Protein AF-A0A2D6M1U6-F1 (afdb_monomer_lite)

pLDDT: mean 89.24, std 10.67, range [38.03, 98.69]

Radius of gyration: 19.78 Å; chains: 1; bounding box: 52×29×57 Å

Secondary structure (DSSP, 8-state):
-EEEEE--HHHHHHHHHHHTTSEE---SSTTEEEEEEETTEEEEEETTSEEEEEESSHHHHHHHHHHHTT----EEEEEEEESSS-SSS-EEEEEEEEETTTTGGGHHHHHTT-HHHHHHHHHHH-SEEEEEEE-HHHHHHHHTTT--HHHHHHHHHHHHHHHHHHTT--S-EEEESSPPTT--TT-EEETTHHHH-HHHHHHHHHHHHHHHT-TTTT---------

Structure (mmCIF, N/CA/C/O backbone):
data_AF-A0A2D6M1U6-F1
#
_entry.id   AF-A0A2D6M1U6-F1
#
loop_
_atom_site.group_PDB
_atom_site.id
_atom_site.type_symbol
_atom_site.label_atom_id
_atom_site.label_alt_id
_atom_site.label_comp_id
_atom_site.label_asym_id
_atom_site.label_entity_id
_atom_site.label_seq_id
_atom_site.pdbx_PDB_ins_code
_atom_site.Cartn_x
_atom_site.Cartn_y
_atom_site.Cartn_z
_atom_site.occupancy
_atom_site.B_iso_or_equiv
_atom_site.auth_seq_id
_atom_site.auth_comp_id
_atom_site.auth_asym_id
_atom_site.auth_atom_id
_atom_site.pdbx_PDB_model_num
ATOM 1 N N . MET A 1 1 ? -13.754 -10.702 19.128 1.00 84.25 1 MET A N 1
ATOM 2 C CA . MET A 1 1 ? -13.059 -10.443 17.844 1.00 84.25 1 MET A CA 1
ATOM 3 C C . MET A 1 1 ? -12.134 -9.242 18.014 1.00 84.25 1 MET A C 1
ATOM 5 O O . MET A 1 1 ? -12.463 -8.378 18.814 1.00 84.25 1 MET A O 1
ATOM 9 N N . ASN A 1 2 ? -10.991 -9.195 17.316 1.00 87.50 2 ASN A N 1
ATOM 10 C CA . ASN A 1 2 ? -10.063 -8.056 17.366 1.00 87.50 2 ASN A CA 1
ATOM 11 C C . ASN A 1 2 ? -9.873 -7.481 15.958 1.00 87.50 2 ASN A C 1
ATOM 13 O O . ASN A 1 2 ? -9.444 -8.214 15.067 1.00 87.50 2 ASN A O 1
ATOM 17 N N . ILE A 1 3 ? -10.125 -6.185 15.791 1.00 87.75 3 ILE A N 1
ATOM 18 C CA . ILE A 1 3 ? -9.903 -5.435 14.547 1.00 87.75 3 ILE A CA 1
ATOM 19 C C . ILE A 1 3 ? -8.925 -4.309 14.837 1.00 87.75 3 ILE A C 1
ATOM 21 O O . ILE A 1 3 ? -9.019 -3.643 15.866 1.00 87.75 3 ILE A O 1
ATOM 25 N N . SER A 1 4 ? -7.978 -4.092 13.930 1.00 88.12 4 SER A N 1
ATOM 26 C CA . SER A 1 4 ? -7.041 -2.980 14.029 1.00 88.12 4 SER A CA 1
ATOM 27 C C . SER A 1 4 ? -7.189 -2.101 12.806 1.00 88.12 4 SER A C 1
ATOM 29 O O . SER A 1 4 ? -6.978 -2.569 11.699 1.00 88.12 4 SER A O 1
ATOM 31 N N . LEU A 1 5 ? -7.458 -0.821 13.008 1.00 89.00 5 LEU A N 1
ATOM 32 C CA . LEU A 1 5 ? -7.442 0.197 11.965 1.00 89.00 5 LEU A CA 1
ATOM 33 C C . LEU A 1 5 ? -6.248 1.117 12.178 1.00 89.00 5 LEU A C 1
ATOM 35 O O . LEU A 1 5 ? -5.672 1.175 13.266 1.00 89.00 5 LEU A O 1
ATOM 39 N N . ASN A 1 6 ? -5.883 1.848 11.135 1.00 85.44 6 ASN A N 1
ATOM 40 C CA . ASN A 1 6 ? -4.872 2.880 11.224 1.00 85.44 6 ASN A CA 1
ATOM 41 C C . ASN A 1 6 ? -5.373 4.155 10.563 1.00 85.44 6 ASN A C 1
ATOM 43 O O . ASN A 1 6 ? -5.963 4.125 9.480 1.00 85.44 6 ASN A O 1
ATOM 47 N N . PHE A 1 7 ? -5.093 5.257 11.243 1.00 84.62 7 PHE A N 1
ATOM 48 C CA . PHE A 1 7 ? -5.494 6.599 10.864 1.00 84.62 7 PHE A CA 1
ATOM 49 C C . PHE A 1 7 ? -4.251 7.478 10.746 1.00 84.62 7 PHE A C 1
ATOM 51 O O . PHE A 1 7 ? -3.306 7.344 11.531 1.00 84.62 7 PHE A O 1
ATOM 58 N N . SER A 1 8 ? -4.233 8.343 9.737 1.00 77.44 8 SER A N 1
ATOM 59 C CA . SER A 1 8 ? -3.251 9.422 9.607 1.00 77.44 8 SER A CA 1
ATOM 60 C C . SER A 1 8 ? -3.348 10.396 10.790 1.00 77.44 8 SER A C 1
ATOM 62 O O . SER A 1 8 ? -4.347 10.408 11.509 1.00 77.44 8 SER A O 1
ATOM 64 N N . GLU A 1 9 ? -2.337 11.247 10.999 1.00 78.62 9 GLU A N 1
ATOM 65 C CA . GLU A 1 9 ? -2.398 12.259 12.071 1.00 78.62 9 GLU A CA 1
ATOM 66 C C . GLU A 1 9 ? -3.600 13.199 11.922 1.00 78.62 9 GLU A C 1
ATOM 68 O O . GLU A 1 9 ? -4.209 13.585 12.918 1.00 78.62 9 GLU A O 1
ATOM 73 N N . GLN A 1 10 ? -3.998 13.492 10.682 1.00 77.19 10 GLN A N 1
ATOM 74 C CA . GLN A 1 10 ? -5.182 14.295 10.401 1.00 77.19 10 GLN A CA 1
ATOM 75 C C . GLN A 1 10 ? -6.472 13.578 10.831 1.00 77.19 10 GLN A C 1
ATOM 77 O O . GLN A 1 10 ? -7.306 14.163 11.519 1.00 77.19 10 GLN A O 1
ATOM 82 N N . GLU A 1 11 ? -6.625 12.301 10.475 1.00 84.50 11 GLU A N 1
ATOM 83 C CA . GLU A 1 11 ? -7.810 11.506 10.823 1.00 84.50 11 GLU A CA 1
ATOM 84 C C . GLU A 1 11 ? -7.888 11.195 12.323 1.00 84.50 11 GLU A C 1
ATOM 86 O O . GLU A 1 11 ? -8.983 11.130 12.879 1.00 84.50 11 GLU A O 1
ATOM 91 N N . LYS A 1 12 ? -6.745 11.038 13.007 1.00 88.88 12 LYS A N 1
ATOM 92 C CA . LYS A 1 12 ? -6.700 10.789 14.458 1.00 88.88 12 LYS A CA 1
ATOM 93 C C . LYS A 1 12 ? -7.462 11.842 15.249 1.00 88.88 12 LYS A C 1
ATOM 95 O O . LYS A 1 12 ? -8.110 11.486 16.229 1.00 88.88 12 LYS A O 1
ATOM 100 N N . LYS A 1 13 ? -7.384 13.114 14.846 1.00 88.44 13 LYS A N 1
ATOM 101 C CA . LYS A 1 13 ? -8.108 14.200 15.516 1.00 88.44 13 LYS A CA 1
ATOM 102 C C . LYS A 1 13 ? -9.618 13.964 15.448 1.00 88.44 13 LYS A C 1
ATOM 104 O O . LYS A 1 13 ? -10.268 13.937 16.487 1.00 88.44 13 LYS A O 1
ATOM 109 N N . THR A 1 14 ? -10.141 13.693 14.255 1.00 90.75 14 THR A N 1
ATOM 110 C CA . THR A 1 14 ? -11.563 13.396 14.030 1.00 90.75 14 THR A CA 1
ATOM 111 C C . THR A 1 14 ? -12.006 12.135 14.770 1.00 90.75 14 THR A C 1
ATOM 113 O O . THR A 1 14 ? -13.064 12.115 15.393 1.00 90.75 14 THR A O 1
ATOM 116 N N . VAL A 1 15 ? -11.176 11.086 14.768 1.00 93.31 15 VAL A N 1
ATOM 117 C CA . VAL A 1 15 ? -11.442 9.863 15.539 1.00 93.31 15 VAL A CA 1
ATOM 118 C C . VAL A 1 15 ? -11.506 10.178 17.034 1.00 93.31 15 VAL A C 1
ATOM 120 O O . VAL A 1 15 ? -12.431 9.737 17.705 1.00 93.31 15 VAL A O 1
ATOM 123 N N . LYS A 1 16 ? -10.561 10.958 17.567 1.00 92.94 16 LYS A N 1
ATOM 124 C CA . LYS A 1 16 ? -10.521 11.332 18.987 1.00 92.94 16 LYS A CA 1
ATOM 125 C C . LYS A 1 16 ? -11.753 12.140 19.401 1.00 92.94 16 LYS A C 1
ATOM 127 O O . LYS A 1 16 ? -12.326 11.857 20.448 1.00 92.94 16 LYS A O 1
ATOM 132 N N . GLU A 1 17 ? -12.172 13.095 18.572 1.00 92.44 17 GLU A N 1
ATOM 133 C CA . GLU A 1 17 ? -13.396 13.883 18.772 1.00 92.44 17 GLU A CA 1
ATOM 134 C C . GLU A 1 17 ? -14.645 12.994 18.786 1.00 92.44 17 GLU A C 1
ATOM 136 O O . GLU A 1 17 ? -15.465 13.109 19.693 1.00 92.44 17 GLU A O 1
ATOM 141 N N . TYR A 1 18 ? -14.755 12.053 17.844 1.00 93.44 18 TYR A N 1
ATOM 142 C CA . TYR A 1 18 ? -15.851 11.085 17.821 1.00 93.44 18 TYR A CA 1
ATOM 143 C C . TYR A 1 18 ? -15.868 10.193 19.074 1.00 93.44 18 TYR A C 1
ATOM 145 O O . TYR A 1 18 ? -16.918 9.994 19.683 1.00 93.44 18 TYR A O 1
ATOM 153 N N . LEU A 1 19 ? -14.705 9.681 19.497 1.00 95.25 19 LEU A N 1
ATOM 154 C CA . LEU A 1 19 ? -14.604 8.803 20.666 1.00 95.25 19 LEU A CA 1
ATOM 155 C C . LEU A 1 19 ? -14.917 9.523 21.989 1.00 95.25 19 LEU A C 1
ATOM 157 O O . LEU A 1 19 ? -15.341 8.867 22.935 1.00 95.25 19 LEU A O 1
ATOM 161 N N . ALA A 1 20 ? -14.763 10.848 22.067 1.00 93.12 20 ALA A N 1
ATOM 162 C CA . ALA A 1 20 ? -15.037 11.619 23.282 1.00 93.12 20 ALA A CA 1
ATOM 163 C C . ALA A 1 20 ? -16.511 11.566 23.740 1.00 93.12 20 ALA A C 1
ATOM 165 O O . ALA A 1 20 ? -16.797 11.877 24.893 1.00 93.12 20 ALA A O 1
ATOM 166 N N . GLY A 1 21 ? -17.437 11.165 22.862 1.00 92.06 21 GLY A N 1
ATOM 167 C CA . GLY A 1 21 ? -18.858 11.002 23.187 1.00 92.06 21 GLY A CA 1
ATOM 168 C C . GLY A 1 21 ? -19.228 9.683 23.879 1.00 92.06 21 GLY A C 1
ATOM 169 O O . GLY A 1 21 ? -20.403 9.470 24.166 1.00 92.06 21 GLY A O 1
ATOM 170 N N . PHE A 1 22 ? -18.266 8.788 24.120 1.00 94.88 22 PHE A N 1
ATOM 171 C CA . PHE A 1 22 ? -18.507 7.451 24.670 1.00 94.88 22 PHE A CA 1
ATOM 172 C C . PHE A 1 22 ? -17.971 7.298 26.098 1.00 94.88 22 PHE A C 1
ATOM 174 O O . PHE A 1 22 ? -17.188 8.115 26.581 1.00 94.88 22 PHE A O 1
ATOM 181 N N . GLU A 1 23 ? -18.387 6.227 26.780 1.00 95.19 23 GLU A N 1
ATOM 182 C CA . GLU A 1 23 ? -17.938 5.908 28.138 1.00 95.19 23 GLU A CA 1
ATOM 183 C C . GLU A 1 23 ? -16.415 5.715 28.165 1.00 95.19 23 GLU A C 1
ATOM 185 O O . GLU A 1 23 ? -15.885 4.766 27.579 1.00 95.19 23 GLU A O 1
ATOM 190 N N . ALA A 1 24 ? -15.710 6.620 28.842 1.00 94.88 24 ALA A N 1
ATOM 191 C CA . ALA A 1 24 ? -14.264 6.564 28.983 1.00 94.88 24 ALA A CA 1
ATOM 192 C C . ALA A 1 24 ? -13.837 5.448 29.943 1.00 94.88 24 ALA A C 1
ATOM 194 O O . ALA A 1 24 ? -14.393 5.276 31.025 1.00 94.88 24 ALA A O 1
ATOM 195 N N . LEU A 1 25 ? -12.796 4.721 29.551 1.00 95.25 25 LEU A N 1
ATOM 196 C CA . LEU A 1 25 ? -12.126 3.712 30.360 1.00 95.25 25 LEU A CA 1
ATOM 197 C C . LEU A 1 25 ? -10.713 4.191 30.700 1.00 95.25 25 LEU A C 1
ATOM 199 O O . LEU A 1 25 ? -10.105 4.956 29.951 1.00 95.25 25 LEU A O 1
ATOM 203 N N . GLU A 1 26 ? -10.153 3.687 31.797 1.00 93.12 26 GLU A N 1
ATOM 204 C CA . GLU A 1 26 ? -8.776 4.001 32.172 1.00 93.12 26 GLU A CA 1
ATOM 205 C C . GLU A 1 26 ? -7.784 3.472 31.121 1.00 93.12 26 GLU A C 1
ATOM 207 O O . GLU A 1 26 ? -7.804 2.295 30.731 1.00 93.12 26 GLU A O 1
ATOM 212 N N . THR A 1 27 ? -6.902 4.353 30.650 1.00 92.25 27 THR A N 1
ATOM 213 C CA . THR A 1 27 ? -5.796 3.984 29.766 1.00 92.25 27 THR A CA 1
ATOM 214 C C . THR A 1 27 ? -4.808 3.099 30.513 1.00 92.25 27 THR A C 1
ATOM 216 O O . THR A 1 27 ? -4.397 3.420 31.624 1.00 92.25 27 THR A O 1
ATOM 219 N N . LYS A 1 28 ? -4.370 2.004 29.891 1.00 89.88 28 LYS A N 1
ATOM 220 C CA . LYS A 1 28 ? -3.461 1.036 30.532 1.00 89.88 28 LYS A CA 1
ATOM 221 C C . LYS A 1 28 ? -1.987 1.304 30.265 1.00 89.88 28 LYS A C 1
ATOM 223 O O . LYS A 1 28 ? -1.133 0.711 30.918 1.00 89.88 28 LYS A O 1
ATOM 228 N N . THR A 1 29 ? -1.669 2.137 29.277 1.00 90.88 29 THR A N 1
ATOM 229 C CA . THR A 1 29 ? -0.284 2.444 28.900 1.00 90.88 29 THR A CA 1
ATOM 230 C C . THR A 1 29 ? -0.152 3.903 28.484 1.00 90.88 29 THR A C 1
ATOM 232 O O . THR A 1 29 ? -1.109 4.487 27.986 1.00 90.88 29 THR A O 1
ATOM 235 N N . GLN A 1 30 ? 1.059 4.456 28.585 1.00 88.75 30 GLN A N 1
ATOM 236 C CA . GLN A 1 30 ? 1.384 5.817 28.126 1.00 88.75 30 GLN A CA 1
ATOM 237 C C . GLN A 1 30 ? 1.213 6.040 26.612 1.00 88.75 30 GLN A C 1
ATOM 239 O O . GLN A 1 30 ? 1.301 7.166 26.135 1.00 88.75 30 GLN A O 1
ATOM 244 N N . TYR A 1 31 ? 1.027 4.968 25.839 1.00 90.50 31 TYR A N 1
ATOM 245 C CA . TYR A 1 31 ? 0.850 5.036 24.390 1.00 90.50 31 TYR A CA 1
ATOM 246 C C . TYR A 1 31 ? -0.629 5.045 23.979 1.00 90.50 31 TYR A C 1
ATOM 248 O O . TYR A 1 31 ? -0.913 5.122 22.785 1.00 90.50 31 TYR A O 1
ATOM 256 N N . GLU A 1 32 ? -1.562 4.929 24.929 1.00 92.81 32 GLU A N 1
ATOM 257 C CA . GLU A 1 32 ? -3.004 5.031 24.685 1.00 92.81 32 GLU A CA 1
ATOM 258 C C . GLU A 1 32 ? -3.433 6.502 24.799 1.00 92.81 32 GLU A C 1
ATOM 260 O O . GLU A 1 32 ? -3.281 7.114 25.850 1.00 92.81 32 GLU A O 1
ATOM 265 N N . ASP A 1 33 ? -3.963 7.064 23.709 1.00 92.56 33 ASP A N 1
ATOM 266 C CA . ASP A 1 33 ? -4.514 8.426 23.675 1.00 92.56 33 ASP A CA 1
ATOM 267 C C . ASP A 1 33 ? -5.930 8.470 24.262 1.00 92.56 33 ASP A C 1
ATOM 269 O O . ASP A 1 33 ? -6.294 9.417 24.956 1.00 92.56 33 ASP A O 1
ATOM 273 N N . VAL A 1 34 ? -6.751 7.475 23.909 1.00 95.12 34 VAL A N 1
ATOM 274 C CA . VAL A 1 34 ? -8.154 7.347 24.321 1.00 95.12 34 VAL A CA 1
ATOM 275 C C . VAL A 1 34 ? -8.506 5.870 24.418 1.00 95.12 34 VAL A C 1
ATOM 277 O O . VAL A 1 34 ? -8.147 5.077 23.546 1.00 95.12 34 VAL A O 1
ATOM 280 N N . ARG A 1 35 ? -9.265 5.509 25.451 1.00 97.25 35 ARG A N 1
ATOM 281 C CA . ARG A 1 35 ? -9.868 4.189 25.606 1.00 97.25 35 ARG A CA 1
ATOM 282 C C . ARG A 1 35 ? -11.329 4.363 26.001 1.00 97.25 35 ARG A C 1
ATOM 284 O O . ARG A 1 35 ? -11.607 5.030 26.990 1.00 97.25 35 ARG A O 1
ATOM 291 N N . VAL A 1 36 ? -12.248 3.777 25.242 1.00 96.88 36 VAL A N 1
ATOM 292 C CA . VAL A 1 36 ? -13.693 3.906 25.484 1.00 96.88 36 VAL A CA 1
ATOM 293 C C . VAL A 1 36 ? -14.422 2.580 25.310 1.00 96.88 36 VAL A C 1
ATOM 295 O O . VAL A 1 36 ? -13.915 1.657 24.662 1.00 96.88 36 VAL A O 1
ATOM 298 N N . LYS A 1 37 ? -15.627 2.495 25.873 1.00 95.12 37 LYS A N 1
ATOM 299 C CA . LYS A 1 37 ? -16.580 1.413 25.633 1.00 95.12 37 LYS A CA 1
ATOM 300 C C . LYS A 1 37 ? -17.645 1.865 24.628 1.00 95.12 37 LYS A C 1
ATOM 302 O O . LYS A 1 37 ? -18.279 2.901 24.804 1.00 95.12 37 LYS A O 1
ATOM 307 N N . ILE A 1 38 ? -17.841 1.075 23.573 1.00 93.31 38 ILE A N 1
ATOM 308 C CA . ILE A 1 38 ? -18.886 1.265 22.560 1.00 93.31 38 ILE A CA 1
ATOM 309 C C . ILE A 1 38 ? -19.667 -0.046 22.452 1.00 93.31 38 ILE A C 1
ATOM 311 O O . ILE A 1 38 ? -19.171 -1.020 21.885 1.00 93.31 38 ILE A O 1
ATOM 315 N N . GLY A 1 39 ? -20.874 -0.085 23.026 1.00 89.31 39 GLY A N 1
ATOM 316 C CA . GLY A 1 39 ? -21.632 -1.334 23.174 1.00 89.31 39 GLY A CA 1
ATOM 317 C C . GLY A 1 39 ? -20.809 -2.389 23.921 1.00 89.31 39 GLY A C 1
ATOM 318 O O . GLY A 1 39 ? -20.205 -2.089 24.949 1.00 89.31 39 GLY A O 1
ATOM 319 N N . GLU A 1 40 ? -20.706 -3.594 23.357 1.00 91.31 40 GLU A N 1
ATOM 320 C CA . GLU A 1 40 ? -19.886 -4.690 23.901 1.00 91.31 40 GLU A CA 1
ATOM 321 C C . GLU A 1 40 ? -18.439 -4.703 23.370 1.00 91.31 40 GLU A C 1
ATOM 323 O O . GLU A 1 40 ? -17.727 -5.705 23.471 1.00 91.31 40 GLU A O 1
ATOM 328 N N . SER A 1 41 ? -17.984 -3.592 22.778 1.00 95.06 41 SER A N 1
ATOM 329 C CA . SER A 1 41 ? -16.614 -3.434 22.292 1.00 95.06 41 SER A CA 1
ATOM 330 C C . SER A 1 41 ? -15.830 -2.399 23.093 1.00 95.06 41 SER A C 1
ATOM 332 O O . SER A 1 41 ? -16.316 -1.319 23.418 1.00 95.06 41 SER A O 1
ATOM 334 N N . VAL A 1 42 ? -14.566 -2.707 23.361 1.00 96.19 42 VAL A N 1
ATOM 335 C CA . VAL A 1 42 ? -13.565 -1.755 23.841 1.00 96.19 42 VAL A CA 1
ATOM 336 C C . VAL A 1 42 ? -12.808 -1.209 22.639 1.00 96.19 42 VAL A C 1
ATOM 338 O O . VAL A 1 42 ? -12.271 -1.978 21.837 1.00 96.19 42 VAL A O 1
ATOM 341 N N . VAL A 1 43 ? -12.753 0.116 22.531 1.00 96.62 43 VAL A N 1
ATOM 342 C CA . VAL A 1 43 ? -12.033 0.827 21.474 1.00 96.62 43 VAL A CA 1
ATOM 343 C C . VAL A 1 43 ? -10.879 1.604 22.090 1.00 96.62 43 VAL A C 1
ATOM 345 O O . VAL A 1 43 ? -11.084 2.455 22.952 1.00 96.62 43 VAL A O 1
ATOM 348 N N . THR A 1 44 ? -9.663 1.325 21.628 1.00 96.25 44 THR A N 1
ATOM 349 C CA . THR A 1 44 ? -8.436 1.982 22.090 1.00 96.25 44 THR A CA 1
ATOM 350 C C . THR A 1 44 ? -7.749 2.677 20.921 1.00 96.25 44 THR A C 1
ATOM 352 O O . THR A 1 44 ? -7.311 2.013 19.981 1.00 96.25 44 THR A O 1
ATOM 355 N N . LEU A 1 45 ? -7.620 4.001 20.987 1.00 95.00 45 LEU A N 1
ATOM 356 C CA . LEU A 1 45 ? -6.806 4.802 20.075 1.00 95.00 45 LEU A CA 1
ATOM 357 C C . LEU A 1 45 ? -5.418 5.013 20.689 1.00 95.00 45 LEU A C 1
ATOM 359 O O . LEU A 1 45 ? -5.298 5.465 21.826 1.00 95.00 45 LEU A O 1
ATOM 363 N N . TYR A 1 46 ? -4.371 4.707 19.931 1.00 92.19 46 TYR A N 1
ATOM 364 C CA . TYR A 1 46 ? -2.979 4.879 20.338 1.00 92.19 46 TYR A CA 1
ATOM 365 C C . TYR A 1 46 ? -2.375 6.162 19.759 1.00 92.19 46 TYR A C 1
ATOM 367 O O . TYR A 1 46 ? -2.751 6.605 18.669 1.00 92.19 46 TYR A O 1
ATOM 375 N N . THR A 1 47 ? -1.331 6.672 20.416 1.00 88.69 47 THR A N 1
ATOM 376 C CA . THR A 1 47 ? -0.541 7.836 19.971 1.00 88.69 47 THR A CA 1
ATOM 377 C C . THR A 1 47 ? 0.067 7.662 18.579 1.00 88.69 47 THR A C 1
ATOM 379 O O . THR A 1 47 ? 0.357 8.638 17.895 1.00 88.69 47 THR A O 1
ATOM 382 N N . SER A 1 48 ? 0.202 6.427 18.097 1.00 83.75 48 SER A N 1
ATOM 383 C CA . SER A 1 48 ? 0.669 6.107 16.744 1.00 83.75 48 SER A CA 1
ATOM 384 C C . SER A 1 48 ? -0.392 6.249 15.640 1.00 83.75 48 SER A C 1
ATOM 386 O O . SER A 1 48 ? -0.058 6.107 14.463 1.00 83.75 48 SER A O 1
ATOM 388 N N . GLY A 1 49 ? -1.663 6.455 16.003 1.00 87.12 49 GLY A N 1
ATOM 389 C CA . GLY A 1 49 ? -2.813 6.434 15.090 1.00 87.12 49 GLY A CA 1
ATOM 390 C C . GLY A 1 49 ? -3.423 5.062 14.844 1.00 87.12 49 GLY A C 1
ATOM 391 O O . GLY A 1 49 ? -4.374 4.935 14.072 1.00 87.12 49 GLY A O 1
ATOM 392 N N . LYS A 1 50 ? -2.902 4.027 15.505 1.00 88.12 50 LYS A N 1
ATOM 393 C CA . LYS A 1 50 ? -3.549 2.719 15.552 1.00 88.12 50 LYS A CA 1
ATOM 394 C C . LYS A 1 50 ? -4.819 2.813 16.390 1.00 88.12 50 LYS A C 1
ATOM 396 O O . LYS A 1 50 ? -4.792 3.363 17.486 1.00 88.12 50 LYS A O 1
ATOM 401 N N . LEU A 1 51 ? -5.897 2.214 15.907 1.00 93.00 51 LEU A N 1
ATOM 402 C CA . LEU A 1 51 ? -7.133 2.029 16.651 1.00 93.00 51 LEU A CA 1
ATOM 403 C C . LEU A 1 51 ? -7.426 0.534 16.752 1.00 93.00 51 LEU A C 1
ATOM 405 O O . LEU A 1 51 ? -7.499 -0.156 15.738 1.00 93.00 51 LEU A O 1
ATOM 409 N N . LEU A 1 52 ? -7.550 0.028 17.973 1.00 93.50 52 LEU A N 1
ATOM 410 C CA . LEU A 1 52 ? -7.857 -1.367 18.263 1.00 93.50 52 LEU A CA 1
ATOM 411 C C . LEU A 1 52 ? -9.297 -1.467 18.763 1.00 93.50 52 LEU A C 1
ATOM 413 O O . LEU A 1 52 ? -9.649 -0.810 19.737 1.00 93.50 52 LEU A O 1
ATOM 417 N N . ILE A 1 53 ? -10.101 -2.308 18.118 1.00 94.62 53 ILE A N 1
ATOM 418 C CA . ILE A 1 53 ? -11.477 -2.620 18.512 1.00 94.62 53 ILE A CA 1
ATOM 419 C C . ILE A 1 53 ? -11.505 -4.073 18.975 1.00 94.62 53 ILE A C 1
ATOM 421 O O . ILE A 1 53 ? -11.095 -4.971 18.232 1.00 94.62 53 ILE A O 1
ATOM 425 N N . GLN A 1 54 ? -11.970 -4.309 20.198 1.00 95.12 54 GLN A N 1
ATOM 426 C CA . GLN A 1 54 ? -12.037 -5.637 20.803 1.00 95.12 54 GLN A CA 1
ATOM 427 C C . GLN A 1 54 ? -13.422 -5.880 21.384 1.00 95.12 54 GLN A C 1
ATOM 429 O O . GLN A 1 54 ? -13.838 -5.153 22.275 1.00 95.12 54 GLN A O 1
ATOM 434 N N . GLY A 1 55 ? -14.112 -6.916 20.925 1.00 93.81 55 GLY A N 1
ATOM 435 C CA . GLY A 1 55 ? -15.456 -7.240 21.405 1.00 93.81 55 GLY A CA 1
ATOM 436 C C . GLY A 1 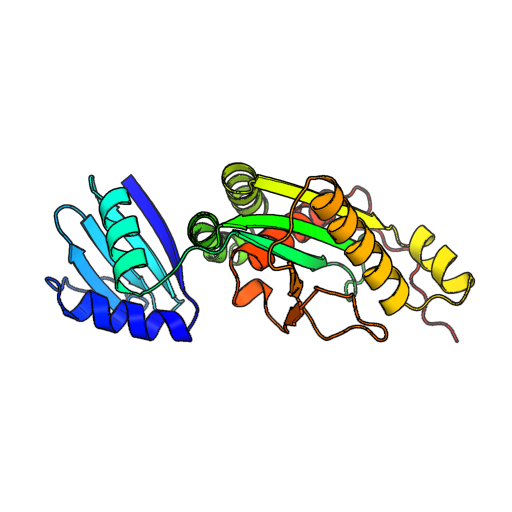55 ? -16.179 -8.206 20.481 1.00 93.81 55 GLY A C 1
ATOM 437 O O . GLY A 1 55 ? -15.615 -8.649 19.472 1.00 93.81 55 GLY A O 1
ATOM 438 N N . GLU A 1 56 ? -17.407 -8.566 20.831 1.00 89.56 56 GLU A N 1
ATOM 439 C CA . GLU A 1 56 ? -18.292 -9.339 19.948 1.00 89.56 56 GLU A CA 1
ATOM 440 C C . GLU A 1 56 ? -18.802 -8.462 18.796 1.00 89.56 56 GLU A C 1
ATOM 442 O O . GLU A 1 56 ? -18.709 -8.854 17.635 1.00 89.56 56 GLU A O 1
ATOM 447 N N . ASP A 1 57 ? -19.163 -7.213 19.099 1.00 91.31 57 ASP A N 1
ATOM 448 C CA . ASP A 1 57 ? -19.650 -6.209 18.141 1.00 91.31 57 ASP A CA 1
ATOM 449 C C . ASP A 1 57 ? -18.538 -5.464 17.382 1.00 91.31 57 ASP A C 1
ATOM 451 O O . ASP A 1 57 ? -18.753 -4.362 16.864 1.00 91.31 57 ASP A O 1
ATOM 455 N N . ALA A 1 58 ? -17.326 -6.019 17.322 1.00 90.88 58 ALA A N 1
ATOM 456 C CA . ALA A 1 58 ? -16.160 -5.281 16.843 1.00 90.88 58 ALA A CA 1
ATOM 457 C C . ALA A 1 58 ? -16.332 -4.797 15.388 1.00 90.88 58 ALA A C 1
ATOM 459 O O . ALA A 1 58 ? -15.954 -3.674 15.056 1.00 90.88 58 ALA A O 1
ATOM 460 N N . GLU A 1 59 ? -16.961 -5.611 14.538 1.00 89.94 59 GLU A N 1
ATOM 461 C CA . GLU A 1 59 ? -17.135 -5.296 13.119 1.00 89.94 59 GLU A CA 1
ATOM 462 C C . GLU A 1 59 ? -18.232 -4.251 12.877 1.00 89.94 59 GLU A C 1
ATOM 464 O O . GLU A 1 59 ? -18.030 -3.280 12.152 1.00 89.94 59 GLU A O 1
ATOM 469 N N . LYS A 1 60 ? -19.340 -4.349 13.617 1.00 91.00 60 LYS A N 1
ATOM 470 C CA . LYS A 1 60 ? -20.373 -3.307 13.653 1.00 91.00 60 LYS A CA 1
ATOM 471 C C . LYS A 1 60 ? -19.808 -1.979 14.171 1.00 91.00 60 LYS A C 1
ATOM 473 O O . LYS A 1 60 ? -20.106 -0.918 13.630 1.00 91.00 60 LYS A O 1
ATOM 478 N N . THR A 1 61 ? -18.966 -2.038 15.203 1.00 92.56 61 THR A N 1
ATOM 479 C CA . THR A 1 61 ? -18.301 -0.863 15.786 1.00 92.56 61 THR A CA 1
ATOM 480 C C . THR A 1 61 ? -17.361 -0.203 14.779 1.00 92.56 61 THR A C 1
ATOM 482 O O . THR A 1 61 ? -17.358 1.022 14.667 1.00 92.56 61 THR A O 1
ATOM 485 N N . LYS A 1 62 ? -16.603 -0.999 14.010 1.00 91.44 62 LYS A N 1
ATOM 486 C CA . LYS A 1 62 ? -15.750 -0.519 12.914 1.00 91.44 62 LYS A CA 1
ATOM 487 C C . LYS A 1 62 ? -16.560 0.270 11.886 1.00 91.44 62 LYS A C 1
ATOM 489 O O . LYS A 1 62 ? -16.192 1.400 11.573 1.00 91.44 62 LYS A O 1
ATOM 494 N N . ASP A 1 63 ? -17.651 -0.307 11.390 1.00 88.88 63 ASP A N 1
ATOM 495 C CA . ASP A 1 63 ? -18.451 0.299 10.322 1.00 88.88 63 ASP A CA 1
ATOM 496 C C . ASP A 1 63 ? -19.106 1.610 10.779 1.00 88.88 63 ASP A C 1
ATOM 498 O O . ASP A 1 63 ? -19.021 2.624 10.083 1.00 88.88 63 ASP A O 1
ATOM 502 N N . ILE A 1 64 ? -19.677 1.626 11.991 1.00 89.69 64 ILE A N 1
ATOM 503 C CA . ILE A 1 64 ? -20.258 2.835 12.592 1.00 89.69 64 ILE A CA 1
ATOM 504 C C . ILE A 1 64 ? -19.181 3.908 12.789 1.00 89.69 64 ILE A C 1
ATOM 506 O O . ILE A 1 64 ? -19.413 5.072 12.461 1.00 89.69 64 ILE A O 1
ATOM 510 N N . LEU A 1 65 ? -18.003 3.543 13.305 1.00 91.38 65 LEU A N 1
ATOM 511 C CA . LEU A 1 65 ? -16.913 4.494 13.517 1.00 91.38 65 LEU A CA 1
ATOM 512 C C . LEU A 1 65 ? -16.467 5.119 12.195 1.00 91.38 65 LEU A C 1
ATOM 514 O O . LEU A 1 65 ? -16.421 6.342 12.097 1.00 91.38 65 LEU A O 1
ATOM 518 N N . LEU A 1 66 ? -16.180 4.302 11.175 1.00 89.94 66 LEU A N 1
ATOM 519 C CA . LEU A 1 66 ? -15.730 4.786 9.866 1.00 89.94 66 LEU A CA 1
ATOM 520 C C . LEU A 1 66 ? -16.774 5.692 9.199 1.00 89.94 66 LEU A C 1
ATOM 522 O O . LEU A 1 66 ? -16.407 6.714 8.620 1.00 89.94 66 LEU A O 1
ATOM 526 N N . HIS A 1 67 ? -18.059 5.357 9.329 1.00 87.44 67 HIS A N 1
ATOM 527 C CA . HIS A 1 67 ? -19.153 6.195 8.845 1.00 87.44 67 HIS A CA 1
ATOM 528 C C . HIS A 1 67 ? -19.188 7.562 9.549 1.00 87.44 67 HIS A C 1
ATOM 530 O O . HIS A 1 67 ? -19.243 8.595 8.886 1.00 87.44 67 HIS A O 1
ATOM 536 N N . ASN A 1 68 ? -19.120 7.590 10.885 1.00 87.81 68 ASN A N 1
ATOM 537 C CA . ASN A 1 68 ? -19.264 8.830 11.657 1.00 87.81 68 ASN A CA 1
ATOM 538 C C . ASN A 1 68 ? -18.067 9.777 11.538 1.00 87.81 68 ASN A C 1
ATOM 540 O O . ASN A 1 68 ? -18.250 10.989 11.597 1.00 87.81 68 ASN A O 1
ATOM 544 N N . ILE A 1 69 ? -16.858 9.256 11.319 1.00 87.25 69 ILE A N 1
ATOM 545 C CA . ILE A 1 69 ? -15.694 10.106 11.020 1.00 87.25 69 ILE A CA 1
ATOM 546 C C . ILE A 1 69 ? -15.682 10.602 9.562 1.00 87.25 69 ILE A C 1
ATOM 548 O O . ILE A 1 69 ? -14.701 11.202 9.130 1.00 87.25 69 ILE A O 1
ATOM 552 N N . GLY A 1 70 ? -16.733 10.315 8.783 1.00 80.56 70 GLY A N 1
ATOM 553 C CA . GLY A 1 70 ? -16.848 10.717 7.381 1.00 80.56 70 GLY A CA 1
ATOM 554 C C . GLY A 1 70 ? -15.904 9.969 6.436 1.00 80.56 70 GLY A C 1
ATOM 555 O O . GLY A 1 70 ? -15.640 10.445 5.333 1.00 80.56 70 GLY A O 1
ATOM 556 N N . SER A 1 71 ? -15.374 8.808 6.838 1.00 77.94 71 SER A N 1
ATOM 557 C CA . SER A 1 71 ? -14.457 8.026 6.008 1.00 77.94 71 SER A CA 1
ATOM 558 C C . SER A 1 71 ? -15.220 7.286 4.912 1.00 77.94 71 SER A C 1
ATOM 560 O O . SER A 1 71 ? -15.589 6.116 5.062 1.00 77.94 71 SER A O 1
ATOM 562 N N . VAL A 1 72 ? -15.421 7.956 3.778 1.00 76.19 72 VAL A N 1
ATOM 563 C CA . VAL A 1 72 ? -15.946 7.325 2.565 1.00 76.19 72 VAL A CA 1
ATOM 564 C C . VAL A 1 72 ? -14.869 6.399 2.005 1.00 76.19 72 VAL A C 1
ATOM 566 O O . VAL A 1 72 ? -13.809 6.843 1.569 1.00 76.19 72 VAL A O 1
ATOM 569 N N . GLY A 1 73 ? -15.120 5.090 2.057 1.00 82.88 73 GLY A N 1
ATOM 570 C CA . GLY A 1 73 ? -14.216 4.107 1.473 1.00 82.88 73 GLY A CA 1
ATOM 571 C C . GLY A 1 73 ? -14.109 4.333 -0.033 1.00 82.88 73 GLY A C 1
ATOM 572 O O . GLY A 1 73 ? -15.090 4.160 -0.751 1.00 82.88 73 GLY A O 1
ATOM 573 N N . GLU A 1 74 ? -12.926 4.691 -0.514 1.00 91.06 74 GLU A N 1
ATOM 574 C CA . GLU A 1 74 ? -12.658 4.941 -1.928 1.00 91.06 74 GLU A CA 1
ATOM 575 C C . GLU A 1 74 ? -12.048 3.682 -2.547 1.00 91.06 74 GLU A C 1
ATOM 577 O O . GLU A 1 74 ? -11.095 3.115 -2.008 1.00 91.06 74 GLU A O 1
ATOM 582 N N . LEU A 1 75 ? -12.598 3.229 -3.676 1.00 95.75 75 LEU A N 1
ATOM 583 C CA . LEU A 1 75 ? -11.974 2.190 -4.491 1.00 95.75 75 LEU A CA 1
ATOM 584 C C . LEU A 1 75 ? -10.990 2.847 -5.463 1.00 95.75 75 LEU A C 1
ATOM 586 O O . LEU A 1 75 ? -11.413 3.517 -6.404 1.00 95.75 75 LEU A O 1
ATOM 590 N N . LEU A 1 76 ? -9.695 2.617 -5.255 1.00 97.62 76 LEU A N 1
ATOM 591 C CA . LEU A 1 76 ? -8.629 3.216 -6.059 1.00 97.62 76 LEU A CA 1
ATOM 592 C C . LEU A 1 76 ? -7.509 2.218 -6.368 1.00 97.62 76 LEU A C 1
ATOM 594 O O . LEU A 1 76 ? -7.429 1.151 -5.751 1.00 97.62 76 LEU A O 1
ATOM 598 N N . VAL A 1 77 ? -6.646 2.572 -7.322 1.00 98.50 77 VAL A N 1
ATOM 599 C CA . VAL A 1 77 ? -5.370 1.879 -7.552 1.00 98.50 77 VAL A CA 1
ATOM 600 C C . VAL A 1 77 ? -4.255 2.657 -6.865 1.00 98.50 77 VAL A C 1
ATOM 602 O O . VAL A 1 77 ? -4.027 3.818 -7.190 1.00 98.50 77 VAL A O 1
ATOM 605 N N . GLY A 1 78 ? -3.578 2.023 -5.912 1.00 98.12 78 GLY A N 1
ATOM 606 C CA . GLY A 1 78 ? -2.374 2.548 -5.275 1.00 98.12 78 GLY A CA 1
ATOM 607 C C . GLY A 1 78 ? -1.132 1.916 -5.892 1.00 98.12 78 GLY A C 1
ATOM 608 O O . GLY A 1 78 ? -1.134 0.707 -6.134 1.00 98.12 78 GLY A O 1
ATOM 609 N N . ILE A 1 79 ? -0.090 2.704 -6.144 1.00 98.56 79 ILE A N 1
ATOM 610 C CA . ILE A 1 79 ? 1.177 2.248 -6.730 1.00 98.56 79 ILE A CA 1
ATOM 611 C C . ILE A 1 79 ? 2.338 2.762 -5.877 1.00 98.56 79 ILE A C 1
ATOM 613 O O . ILE A 1 79 ? 2.327 3.916 -5.466 1.00 98.56 79 ILE A O 1
ATOM 617 N N . ASP A 1 80 ? 3.314 1.902 -5.606 1.00 97.75 80 ASP A N 1
ATOM 618 C CA . ASP A 1 80 ? 4.533 2.248 -4.866 1.00 97.75 80 ASP A CA 1
ATOM 619 C C . ASP A 1 80 ? 5.711 1.399 -5.371 1.00 97.75 80 ASP A C 1
ATOM 621 O O . ASP A 1 80 ? 5.523 0.263 -5.843 1.00 97.75 80 ASP A O 1
ATOM 625 N N . GLU A 1 81 ? 6.922 1.934 -5.260 1.00 96.69 81 GLU A N 1
ATOM 626 C CA . GLU A 1 81 ? 8.165 1.300 -5.665 1.00 96.69 81 GLU A CA 1
ATOM 627 C C . GLU A 1 81 ? 9.118 0.998 -4.499 1.00 96.69 81 GLU A C 1
ATOM 629 O O . GLU A 1 81 ? 9.028 1.488 -3.377 1.00 96.69 81 GLU A O 1
ATOM 634 N N . THR A 1 82 ? 10.078 0.111 -4.746 1.00 94.56 82 THR A N 1
ATOM 635 C CA . THR A 1 82 ? 11.154 -0.168 -3.797 1.00 94.56 82 THR A CA 1
ATOM 636 C C . THR A 1 82 ? 12.424 -0.614 -4.517 1.00 94.56 82 THR A C 1
ATOM 638 O O . THR A 1 82 ? 12.389 -1.107 -5.646 1.00 94.56 82 THR A O 1
ATOM 641 N N . GLY A 1 83 ? 13.575 -0.455 -3.862 1.00 91.31 83 GLY A N 1
ATOM 642 C CA . GLY A 1 83 ? 14.877 -0.856 -4.401 1.00 91.31 83 GLY A CA 1
ATOM 643 C C . GLY A 1 83 ? 15.599 0.192 -5.258 1.00 91.31 83 GLY A C 1
ATOM 644 O O . GLY A 1 83 ? 16.719 -0.071 -5.689 1.00 91.31 83 GLY A O 1
ATOM 645 N N . ARG A 1 84 ? 15.026 1.388 -5.481 1.00 89.62 84 ARG A N 1
ATOM 646 C CA . ARG A 1 84 ? 15.673 2.460 -6.270 1.00 89.62 84 ARG A CA 1
ATOM 647 C C . ARG A 1 84 ? 16.982 2.942 -5.631 1.00 89.62 84 ARG A C 1
ATOM 649 O O . ARG A 1 84 ? 18.024 2.956 -6.284 1.00 89.62 84 ARG A O 1
ATOM 656 N N . GLY A 1 85 ? 16.930 3.291 -4.345 1.00 85.25 85 GLY A N 1
ATOM 657 C CA . GLY A 1 85 ? 18.077 3.778 -3.564 1.00 85.25 85 GLY A CA 1
ATOM 658 C C . GLY A 1 85 ? 18.869 2.695 -2.826 1.00 85.25 85 GLY A C 1
ATOM 659 O O . GLY A 1 85 ? 19.789 3.018 -2.085 1.00 85.25 85 GLY A O 1
ATOM 660 N N . GLU A 1 86 ? 18.514 1.418 -2.980 1.00 86.94 86 GLU A N 1
ATOM 661 C CA . GLU A 1 86 ? 19.142 0.335 -2.218 1.00 86.94 86 GLU A CA 1
ATOM 662 C C . GLU A 1 86 ? 20.372 -0.243 -2.926 1.00 86.94 86 GLU A C 1
ATOM 664 O O . GLU A 1 86 ? 20.393 -0.382 -4.144 1.00 86.94 86 GLU A O 1
ATOM 669 N N . ASN A 1 87 ? 21.390 -0.636 -2.153 1.00 83.88 87 ASN A N 1
ATOM 670 C CA . ASN A 1 87 ? 22.657 -1.157 -2.684 1.00 83.88 87 ASN A CA 1
ATOM 671 C C . ASN A 1 87 ? 22.580 -2.581 -3.237 1.00 83.88 87 ASN A C 1
ATOM 673 O O . ASN A 1 87 ? 23.480 -2.979 -3.967 1.00 83.88 87 ASN A O 1
ATOM 677 N N . PHE A 1 88 ? 21.532 -3.334 -2.911 1.00 89.00 88 PHE A N 1
ATOM 678 C CA . PHE A 1 88 ? 21.326 -4.720 -3.338 1.00 89.00 88 PHE A CA 1
ATOM 679 C C . PHE A 1 88 ? 19.918 -4.889 -3.919 1.00 89.00 88 PHE A C 1
ATOM 681 O O . PHE A 1 88 ? 19.106 -3.970 -3.827 1.00 89.00 88 PHE A O 1
ATOM 688 N N . GLY A 1 89 ? 19.606 -6.029 -4.527 1.00 90.38 89 GLY A N 1
ATOM 689 C CA . GLY A 1 89 ? 18.249 -6.374 -4.935 1.00 90.38 89 GLY A CA 1
ATOM 690 C C . GLY A 1 89 ? 17.768 -5.736 -6.244 1.00 90.38 89 GLY A C 1
ATOM 691 O O . GLY A 1 89 ? 18.383 -4.811 -6.783 1.00 90.38 89 GLY A O 1
ATOM 692 N N . PRO A 1 90 ? 16.642 -6.238 -6.781 1.00 94.69 90 PRO A N 1
ATOM 693 C CA . PRO A 1 90 ? 15.988 -5.647 -7.941 1.00 94.69 90 PRO A CA 1
ATOM 694 C C . PRO A 1 90 ? 15.255 -4.346 -7.581 1.00 94.69 90 PRO A C 1
ATOM 696 O O . PRO A 1 90 ? 14.951 -4.091 -6.412 1.00 94.69 90 PRO A O 1
ATOM 699 N N . PHE A 1 91 ? 14.901 -3.577 -8.611 1.00 96.44 91 PHE A N 1
ATOM 700 C CA . PHE A 1 91 ? 13.877 -2.541 -8.512 1.00 96.44 91 PHE A CA 1
ATOM 701 C C . PHE A 1 91 ? 12.507 -3.160 -8.764 1.00 96.44 91 PHE A C 1
ATOM 703 O O . PHE A 1 91 ? 12.348 -4.009 -9.648 1.00 96.44 91 PHE A O 1
ATOM 710 N N . VAL A 1 92 ? 11.536 -2.788 -7.941 1.00 97.81 92 VAL A N 1
ATOM 711 C CA . VAL A 1 92 ? 10.202 -3.385 -7.939 1.00 97.81 92 VAL A CA 1
ATOM 712 C C . VAL A 1 92 ? 9.172 -2.276 -7.852 1.00 97.81 92 VAL A C 1
ATOM 714 O O . VAL A 1 92 ? 9.286 -1.424 -6.981 1.00 97.81 92 VAL A O 1
ATOM 717 N N . VAL A 1 93 ? 8.153 -2.338 -8.703 1.00 98.44 93 VAL A N 1
ATOM 718 C CA . VAL A 1 93 ? 6.966 -1.479 -8.641 1.00 98.44 93 VAL A CA 1
ATOM 719 C C . VAL A 1 93 ? 5.759 -2.389 -8.460 1.00 98.44 93 VAL A C 1
ATOM 721 O O . VAL A 1 93 ? 5.628 -3.402 -9.154 1.00 9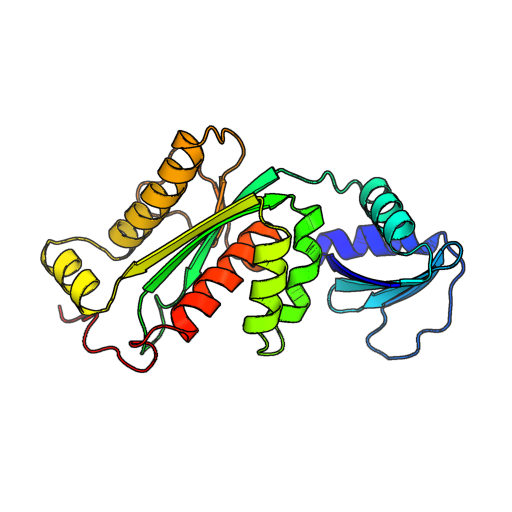8.44 93 VAL A O 1
ATOM 724 N N . ALA A 1 94 ? 4.887 -2.070 -7.510 1.00 98.69 94 ALA A N 1
ATOM 725 C CA . ALA A 1 94 ? 3.653 -2.810 -7.293 1.00 98.69 94 ALA A CA 1
ATOM 726 C C . ALA A 1 94 ? 2.446 -1.886 -7.418 1.00 98.69 94 ALA A C 1
ATOM 728 O O . ALA A 1 94 ? 2.486 -0.752 -6.963 1.00 98.69 94 ALA A O 1
ATOM 729 N N . GLY A 1 95 ? 1.362 -2.403 -7.990 1.00 98.56 95 GLY A N 1
ATOM 730 C CA . GLY A 1 95 ? 0.050 -1.771 -8.005 1.00 98.56 95 GLY A CA 1
ATOM 731 C C . GLY A 1 95 ? -0.977 -2.632 -7.285 1.00 98.56 95 GLY A C 1
ATOM 732 O O . GLY A 1 95 ? -0.978 -3.857 -7.432 1.00 98.56 95 GLY A O 1
ATOM 733 N N . VAL A 1 96 ? -1.866 -2.002 -6.523 1.00 98.56 96 VAL A N 1
ATOM 734 C CA . VAL A 1 96 ? -2.957 -2.652 -5.790 1.00 98.56 96 VAL A CA 1
ATOM 735 C C . VAL A 1 96 ? -4.257 -1.910 -6.056 1.00 98.56 96 VAL A C 1
ATOM 737 O O . VAL A 1 96 ? -4.346 -0.716 -5.807 1.00 98.56 96 VAL A O 1
ATOM 740 N N . LEU A 1 97 ? -5.284 -2.633 -6.497 1.00 98.44 97 LEU A N 1
ATOM 741 C CA . LEU A 1 97 ? -6.667 -2.168 -6.507 1.00 98.44 97 LEU A CA 1
ATOM 742 C C . LEU A 1 97 ? -7.325 -2.562 -5.183 1.00 98.44 97 LEU A C 1
ATOM 744 O O . LEU A 1 97 ? -7.394 -3.751 -4.853 1.00 98.44 97 LEU A O 1
ATOM 748 N N . GLY A 1 98 ? -7.849 -1.594 -4.438 1.00 96.38 98 GLY A N 1
ATOM 749 C CA . GLY A 1 98 ? -8.486 -1.873 -3.153 1.00 96.38 98 GLY A CA 1
ATOM 750 C C . GLY A 1 98 ? -9.342 -0.728 -2.634 1.00 96.38 98 GLY A C 1
ATOM 751 O O . GLY A 1 98 ? -9.246 0.402 -3.109 1.00 96.38 98 GLY A O 1
ATOM 752 N N . ASN A 1 99 ? -10.207 -1.043 -1.670 1.00 94.19 99 ASN A N 1
ATOM 753 C CA . ASN A 1 99 ? -10.956 -0.031 -0.938 1.00 94.19 99 ASN A CA 1
ATOM 754 C C . ASN A 1 99 ? -10.101 0.502 0.223 1.00 94.19 99 ASN A C 1
ATOM 756 O O . ASN A 1 99 ? -9.518 -0.287 0.973 1.00 94.19 99 ASN A O 1
ATOM 760 N N . THR A 1 100 ? -10.036 1.825 0.389 1.00 90.88 100 THR A N 1
ATOM 761 C CA . THR A 1 100 ? -9.232 2.458 1.446 1.00 90.88 100 THR A CA 1
ATOM 762 C C . THR A 1 100 ? -9.581 1.933 2.835 1.00 90.88 100 THR A C 1
ATOM 764 O O . THR A 1 100 ? -8.668 1.601 3.586 1.00 90.88 100 THR A O 1
ATOM 767 N N . ASN A 1 101 ? -10.868 1.780 3.165 1.00 88.81 101 ASN A N 1
ATOM 768 C CA . ASN A 1 101 ? -11.317 1.327 4.484 1.00 88.81 101 ASN A CA 1
ATOM 769 C C . ASN A 1 101 ? -10.942 -0.133 4.765 1.00 88.81 101 ASN A C 1
ATOM 771 O O . ASN A 1 101 ? -10.535 -0.449 5.881 1.00 88.81 101 ASN A O 1
ATOM 775 N N . GLU A 1 102 ? -11.015 -1.004 3.757 1.00 88.12 102 GLU A N 1
ATOM 776 C CA . GLU A 1 102 ? -10.676 -2.430 3.890 1.00 88.12 102 GLU A CA 1
ATOM 777 C C . GLU A 1 102 ? -9.171 -2.662 4.104 1.00 88.12 102 GLU A C 1
ATOM 779 O O . GLU A 1 102 ? -8.773 -3.660 4.700 1.00 88.12 102 GLU A O 1
ATOM 784 N N . LEU A 1 103 ? -8.322 -1.734 3.649 1.00 88.94 103 LEU A N 1
ATOM 785 C CA . LEU A 1 103 ? -6.863 -1.841 3.749 1.00 88.94 103 LEU A CA 1
ATOM 786 C C . LEU A 1 103 ? -6.269 -1.067 4.944 1.00 88.94 103 LEU A C 1
ATOM 788 O O . LEU A 1 103 ? -5.055 -1.113 5.162 1.00 88.94 103 LEU A O 1
ATOM 792 N N . ARG A 1 104 ? -7.096 -0.416 5.783 1.00 86.06 104 ARG A N 1
ATOM 793 C CA . ARG A 1 104 ? -6.644 0.310 6.995 1.00 86.06 104 ARG A CA 1
ATOM 794 C C . ARG A 1 104 ? -5.934 -0.584 8.015 1.00 86.06 104 ARG A C 1
ATOM 796 O O . ARG A 1 104 ? -5.171 -0.079 8.839 1.00 86.06 104 ARG A O 1
ATOM 803 N N . GLU A 1 105 ? -6.111 -1.902 7.949 1.00 79.75 105 GLU A N 1
ATOM 804 C CA . GLU A 1 105 ? -5.482 -2.854 8.874 1.00 79.75 105 GLU A CA 1
ATOM 805 C C . GLU A 1 105 ? -3.956 -3.013 8.689 1.00 79.75 105 GLU A C 1
ATOM 807 O O . GLU A 1 105 ? -3.280 -3.654 9.499 1.00 79.75 105 GLU A O 1
ATOM 812 N N . LEU A 1 106 ? -3.371 -2.417 7.642 1.00 71.38 106 LEU A N 1
ATOM 813 C CA . LEU A 1 106 ? -2.002 -2.714 7.204 1.00 71.38 106 LEU A CA 1
ATOM 814 C C . LEU A 1 106 ? -0.864 -2.005 7.955 1.00 71.38 106 LEU A C 1
ATOM 816 O O . LEU A 1 106 ? 0.231 -2.569 8.037 1.00 71.38 106 LEU A O 1
ATOM 820 N N . ARG A 1 107 ? -1.067 -0.792 8.489 1.00 61.94 107 ARG A N 1
ATOM 821 C CA . ARG A 1 107 ? 0.043 0.110 8.888 1.00 61.94 107 ARG A CA 1
ATOM 822 C C . ARG A 1 107 ? 0.953 -0.473 9.976 1.00 61.94 107 ARG A C 1
ATOM 824 O O . ARG A 1 107 ? 2.170 -0.343 9.888 1.00 61.94 107 ARG A O 1
ATOM 831 N N . ASP A 1 108 ? 0.402 -1.184 10.959 1.00 50.84 108 ASP A N 1
ATOM 832 C CA . ASP A 1 108 ? 1.204 -1.797 12.034 1.00 50.84 108 ASP A CA 1
ATOM 833 C C . ASP A 1 108 ? 2.022 -3.010 11.538 1.00 50.84 108 ASP A C 1
ATOM 835 O O . ASP A 1 108 ? 3.096 -3.326 12.047 1.00 50.84 108 ASP A O 1
ATOM 839 N N . SER A 1 109 ? 1.572 -3.663 10.460 1.00 52.56 109 SER A N 1
ATOM 840 C CA . SER A 1 109 ? 2.297 -4.794 9.870 1.00 52.56 109 SER A CA 1
ATOM 841 C C . SER A 1 109 ? 3.533 -4.358 9.066 1.00 52.56 109 SER A C 1
ATOM 843 O O . SER A 1 109 ? 4.445 -5.169 8.891 1.00 52.56 109 SER A O 1
ATOM 845 N N . LYS A 1 110 ? 3.595 -3.089 8.619 1.00 54.25 110 LYS A N 1
ATOM 846 C CA . LYS A 1 110 ? 4.781 -2.486 7.978 1.00 54.25 110 LYS A CA 1
ATOM 847 C C . LYS A 1 110 ? 5.912 -2.206 8.981 1.00 54.25 110 LYS A C 1
ATOM 849 O O . LYS A 1 110 ? 7.073 -2.404 8.642 1.00 54.25 110 LYS A O 1
ATOM 854 N N . LYS A 1 111 ? 5.590 -1.768 10.208 1.00 55.72 111 LYS A N 1
ATOM 855 C CA . LYS A 1 111 ? 6.582 -1.295 11.199 1.00 55.72 111 LYS A CA 1
ATOM 856 C C . LYS A 1 111 ? 7.357 -2.408 11.921 1.00 55.72 111 LYS A C 1
ATOM 858 O O . LYS A 1 111 ? 8.438 -2.146 12.430 1.00 55.72 111 LYS A O 1
ATOM 863 N N . ILE A 1 112 ? 6.847 -3.644 11.964 1.00 48.66 112 ILE A N 1
ATOM 864 C CA . ILE A 1 112 ? 7.371 -4.706 12.857 1.00 48.66 112 ILE A CA 1
ATOM 865 C C . ILE A 1 112 ? 8.100 -5.829 12.088 1.00 48.66 112 ILE A C 1
ATOM 867 O O . ILE A 1 112 ? 8.042 -6.991 12.475 1.00 48.66 112 ILE A O 1
ATOM 871 N N . GLY A 1 113 ? 8.744 -5.552 10.947 1.00 56.44 113 GLY A N 1
ATOM 872 C CA . GLY A 1 113 ? 9.547 -6.562 10.221 1.00 56.44 113 GLY A CA 1
ATOM 873 C C . GLY A 1 113 ? 8.778 -7.820 9.768 1.00 56.44 113 GLY A C 1
ATOM 874 O O . GLY A 1 113 ? 9.367 -8.805 9.331 1.00 56.44 113 GLY A O 1
ATOM 875 N N . LYS A 1 114 ? 7.441 -7.813 9.853 1.00 75.75 114 LYS A N 1
ATOM 876 C CA . LYS A 1 114 ? 6.554 -8.937 9.519 1.00 75.75 114 LYS A CA 1
ATOM 877 C C . LYS A 1 114 ? 5.899 -8.711 8.164 1.00 75.75 114 LYS A C 1
ATOM 879 O O . LYS A 1 114 ? 4.686 -8.881 8.014 1.00 75.75 114 LYS A O 1
ATOM 884 N N . ILE A 1 115 ? 6.710 -8.393 7.157 1.00 84.00 115 ILE A N 1
ATOM 885 C CA . ILE A 1 115 ? 6.242 -8.149 5.787 1.00 84.00 115 ILE A CA 1
ATOM 886 C C . ILE A 1 115 ? 5.395 -9.317 5.247 1.00 84.00 115 ILE A C 1
ATOM 888 O O . ILE A 1 115 ? 4.411 -9.112 4.542 1.00 84.00 115 ILE A O 1
ATOM 892 N N . GLY A 1 116 ? 5.692 -10.553 5.669 1.00 83.44 116 GLY A N 1
ATOM 893 C CA . GLY A 1 116 ? 4.899 -11.736 5.331 1.00 83.44 116 GLY A CA 1
ATOM 894 C C . GLY A 1 116 ? 3.472 -11.722 5.896 1.00 83.44 116 GLY A C 1
ATOM 895 O O . GLY A 1 116 ? 2.550 -12.166 5.212 1.00 83.44 116 GLY A O 1
ATOM 896 N N . ARG A 1 117 ? 3.259 -11.192 7.110 1.00 83.81 117 ARG A N 1
ATOM 897 C CA . ARG A 1 117 ? 1.913 -11.014 7.685 1.00 83.81 117 ARG A CA 1
ATOM 898 C C . ARG A 1 117 ? 1.181 -9.878 6.979 1.00 83.81 117 ARG A C 1
ATOM 900 O O . ARG A 1 117 ? 0.032 -10.073 6.596 1.00 83.81 117 ARG A O 1
ATOM 907 N N . ALA A 1 118 ? 1.863 -8.753 6.752 1.00 87.06 118 ALA A N 1
ATOM 908 C CA . ALA A 1 118 ? 1.315 -7.622 6.006 1.00 87.06 118 ALA A CA 1
ATOM 909 C C . ALA A 1 118 ? 0.822 -8.069 4.621 1.00 87.06 118 ALA A C 1
ATOM 911 O O . ALA A 1 118 ? -0.328 -7.833 4.264 1.00 87.06 118 ALA A O 1
ATOM 912 N N . LYS A 1 119 ? 1.651 -8.821 3.883 1.00 91.75 119 LYS A N 1
ATOM 913 C CA . LYS A 1 119 ? 1.304 -9.364 2.565 1.00 91.75 119 LYS A CA 1
ATOM 914 C C . LYS A 1 119 ? 0.038 -10.220 2.601 1.00 91.75 119 LYS A C 1
ATOM 916 O O . LYS A 1 119 ? -0.779 -10.103 1.698 1.00 91.75 119 LYS A O 1
ATOM 921 N N . LYS A 1 120 ? -0.150 -11.067 3.621 1.00 89.94 120 LYS A N 1
ATOM 922 C CA . LYS A 1 120 ? -1.374 -11.882 3.747 1.00 89.94 120 LYS A CA 1
ATOM 923 C C . LYS A 1 120 ? -2.625 -11.014 3.889 1.00 89.94 120 LYS A C 1
ATOM 925 O O . LYS A 1 120 ? -3.637 -11.335 3.280 1.00 89.94 120 LYS A O 1
ATOM 930 N N . VAL A 1 121 ? -2.542 -9.923 4.650 1.00 88.25 121 VAL A N 1
ATOM 931 C CA . VAL A 1 121 ? -3.644 -8.957 4.784 1.00 88.25 121 VAL A CA 1
ATOM 932 C C . VAL A 1 121 ? -3.915 -8.280 3.437 1.00 88.25 121 VAL A C 1
ATOM 934 O O . VAL A 1 121 ? -5.056 -8.286 2.988 1.00 88.25 121 VAL A O 1
ATOM 937 N N . VAL A 1 122 ? -2.880 -7.807 2.728 1.00 93.19 122 VAL A N 1
ATOM 938 C CA . VAL A 1 122 ? -3.057 -7.204 1.391 1.00 93.19 122 VAL A CA 1
ATOM 939 C C . VAL A 1 122 ? -3.737 -8.175 0.428 1.00 93.19 122 VAL A C 1
ATOM 941 O O . VAL A 1 122 ? -4.712 -7.819 -0.224 1.00 93.19 122 VAL A O 1
ATOM 944 N N . LEU A 1 123 ? -3.260 -9.419 0.348 1.00 93.81 123 LEU A N 1
ATOM 945 C CA . LEU A 1 123 ? -3.823 -10.421 -0.561 1.00 93.81 123 LEU A CA 1
ATOM 946 C C . LEU A 1 123 ? -5.269 -10.798 -0.217 1.00 93.81 123 LEU A C 1
ATOM 948 O O . LEU A 1 123 ? -6.016 -11.172 -1.111 1.00 93.81 123 LEU A O 1
ATOM 952 N N . LYS A 1 124 ? -5.660 -10.699 1.058 1.00 91.56 124 LYS A N 1
ATOM 953 C CA . LYS A 1 124 ? -7.030 -10.966 1.504 1.00 91.56 124 LYS A CA 1
ATOM 954 C C . LYS A 1 124 ? -7.998 -9.834 1.136 1.00 91.56 124 LYS A C 1
ATOM 956 O O . LYS A 1 124 ? -9.149 -10.120 0.832 1.00 91.56 124 LYS A O 1
ATOM 961 N N . HIS A 1 125 ? -7.548 -8.580 1.201 1.00 91.75 125 HIS A N 1
ATOM 962 C CA . HIS A 1 125 ? -8.414 -7.396 1.086 1.00 91.75 125 HIS A CA 1
ATOM 963 C C . HIS A 1 125 ? -8.275 -6.635 -0.244 1.00 91.75 125 HIS A C 1
ATOM 965 O O . HIS A 1 125 ? -9.095 -5.780 -0.558 1.00 91.75 125 HIS A O 1
ATOM 971 N N . SER A 1 126 ? -7.252 -6.923 -1.050 1.00 95.25 126 SER A N 1
ATOM 972 C CA . SER A 1 126 ? -7.124 -6.346 -2.394 1.00 95.25 126 SER A CA 1
ATOM 973 C C . SER A 1 126 ? -8.077 -7.017 -3.384 1.00 95.25 126 SER A C 1
ATOM 975 O O . SER A 1 126 ? -8.277 -8.229 -3.358 1.00 95.25 126 SER A O 1
ATOM 977 N N . LYS A 1 127 ? -8.630 -6.224 -4.306 1.00 96.56 127 LYS A N 1
ATOM 978 C CA . LYS A 1 127 ? -9.454 -6.715 -5.424 1.00 96.56 127 LYS A CA 1
ATOM 979 C C . LYS A 1 127 ? -8.612 -7.123 -6.634 1.00 96.56 127 LYS A C 1
ATOM 981 O O . LYS A 1 127 ? -9.083 -7.837 -7.511 1.00 96.56 127 LYS A O 1
ATOM 986 N N . GLY A 1 128 ? -7.367 -6.665 -6.687 1.00 97.31 128 GLY A N 1
ATOM 987 C CA . GLY A 1 128 ? -6.393 -7.032 -7.704 1.00 97.31 128 GLY A CA 1
ATOM 988 C C . GLY A 1 128 ? -5.030 -6.442 -7.376 1.00 97.31 128 GLY A C 1
ATOM 989 O O . GLY A 1 128 ? -4.936 -5.443 -6.666 1.00 97.31 128 GLY A O 1
ATOM 990 N N . HIS A 1 129 ? -3.969 -7.061 -7.880 1.00 98.38 129 HIS A N 1
ATOM 991 C CA . HIS A 1 129 ? -2.618 -6.530 -7.761 1.00 98.38 129 HIS A CA 1
ATOM 992 C C . HIS A 1 129 ? -1.758 -6.951 -8.951 1.00 98.38 129 HIS A C 1
ATOM 994 O O . HIS A 1 129 ? -2.018 -7.978 -9.582 1.00 98.38 129 HIS A O 1
ATOM 1000 N N . LEU A 1 130 ? -0.720 -6.169 -9.223 1.00 98.62 130 LEU A N 1
ATOM 1001 C CA . LEU A 1 130 ? 0.335 -6.488 -10.176 1.00 98.62 130 LEU A CA 1
ATOM 1002 C C . LEU A 1 130 ? 1.673 -6.073 -9.568 1.00 98.62 130 LEU A C 1
ATOM 1004 O O . LEU A 1 130 ? 1.763 -5.035 -8.919 1.00 98.62 130 LEU A O 1
ATOM 1008 N N . VAL A 1 131 ? 2.700 -6.898 -9.746 1.00 98.56 131 VAL A N 1
ATOM 1009 C CA . VAL A 1 131 ? 4.056 -6.599 -9.287 1.00 98.56 131 VAL A CA 1
ATOM 1010 C C . VAL A 1 131 ? 5.002 -6.791 -10.455 1.00 98.56 131 VAL A C 1
ATOM 1012 O O . VAL A 1 131 ? 5.095 -7.891 -10.998 1.00 98.56 131 VAL A O 1
ATOM 1015 N N . LEU A 1 132 ? 5.713 -5.728 -10.804 1.00 98.56 132 LEU A N 1
ATOM 1016 C CA . LEU A 1 132 ? 6.743 -5.723 -11.828 1.00 98.56 132 LEU A CA 1
ATOM 1017 C C . LEU A 1 132 ? 8.102 -5.609 -11.152 1.00 98.56 132 LEU A C 1
ATOM 1019 O O . LEU A 1 132 ? 8.277 -4.858 -10.194 1.00 98.56 132 LEU A O 1
ATOM 1023 N N . SER A 1 133 ? 9.080 -6.357 -11.648 1.00 97.25 133 SER A N 1
ATOM 1024 C CA . SER A 1 133 ? 10.440 -6.335 -11.123 1.00 97.25 133 SER A CA 1
ATOM 1025 C C . SER A 1 133 ? 11.428 -6.296 -12.272 1.00 97.25 133 SER A C 1
ATOM 1027 O O . SER A 1 133 ? 11.271 -7.033 -13.242 1.00 97.25 133 SER A O 1
ATOM 1029 N N . LYS A 1 134 ? 12.451 -5.452 -12.142 1.00 95.75 134 LYS A N 1
ATOM 1030 C CA . LYS A 1 134 ? 13.594 -5.409 -13.049 1.00 95.75 134 LYS A CA 1
ATOM 1031 C C . LYS A 1 134 ? 14.880 -5.613 -12.262 1.00 95.75 134 L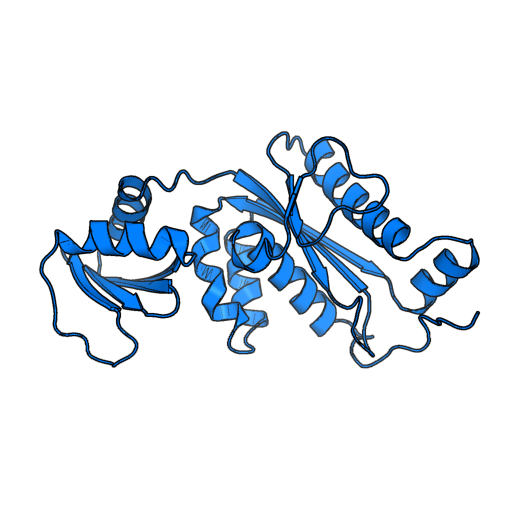YS A C 1
ATOM 1033 O O . LYS A 1 134 ? 15.128 -4.969 -11.235 1.00 95.75 134 LYS A O 1
ATOM 1038 N N . ARG A 1 135 ? 15.715 -6.524 -12.748 1.00 93.44 135 ARG A N 1
ATOM 1039 C CA . ARG A 1 135 ? 17.052 -6.776 -12.208 1.00 93.44 135 ARG A CA 1
ATOM 1040 C C . ARG A 1 135 ? 18.016 -5.668 -12.616 1.00 93.44 135 ARG A C 1
ATOM 1042 O O . ARG A 1 135 ? 17.814 -4.973 -13.606 1.00 93.44 135 ARG A O 1
ATOM 1049 N N . ALA A 1 136 ? 19.122 -5.590 -11.882 1.00 91.00 136 ALA A N 1
ATOM 1050 C CA . ALA A 1 136 ? 20.276 -4.741 -12.175 1.00 91.00 136 ALA A CA 1
ATOM 1051 C C . ALA A 1 136 ? 20.662 -4.714 -13.670 1.00 91.00 136 ALA A C 1
ATOM 1053 O O . ALA A 1 136 ? 20.632 -3.661 -14.297 1.00 91.00 136 ALA A O 1
ATOM 1054 N N . GLY A 1 137 ? 20.919 -5.882 -14.272 1.00 90.94 137 GLY A N 1
ATOM 1055 C CA . GLY A 1 137 ? 21.349 -5.962 -15.675 1.00 90.94 137 GLY A CA 1
ATOM 1056 C C . GLY A 1 137 ? 20.298 -5.513 -16.700 1.00 90.94 137 GLY A C 1
ATOM 1057 O O . GLY A 1 137 ? 20.656 -4.989 -17.751 1.00 90.94 137 GLY A O 1
ATOM 1058 N N . GLU A 1 138 ? 19.005 -5.673 -16.403 1.00 93.19 138 GLU A N 1
ATOM 1059 C CA . GLU A 1 138 ? 17.930 -5.176 -17.276 1.00 93.19 138 GLU A CA 1
ATOM 1060 C C . GLU A 1 138 ? 17.896 -3.646 -17.272 1.00 93.19 138 GLU A C 1
ATOM 1062 O O . GLU A 1 138 ? 17.736 -3.016 -18.316 1.00 93.19 138 GLU A O 1
ATOM 1067 N N . ILE A 1 139 ? 18.090 -3.049 -16.097 1.00 94.12 139 ILE A N 1
ATOM 1068 C CA . ILE A 1 139 ? 18.103 -1.598 -15.928 1.00 94.12 139 ILE A CA 1
ATOM 1069 C C . ILE A 1 139 ? 19.348 -0.992 -16.556 1.00 94.12 139 ILE A C 1
ATOM 1071 O O . ILE A 1 139 ? 19.228 -0.011 -17.283 1.00 94.12 139 ILE A O 1
ATOM 1075 N N . ASP A 1 140 ? 20.513 -1.608 -16.375 1.00 91.94 140 ASP A N 1
ATOM 1076 C CA . ASP A 1 140 ? 21.734 -1.200 -17.070 1.00 91.94 140 ASP A CA 1
ATOM 1077 C C . ASP A 1 140 ? 21.576 -1.262 -18.593 1.00 91.94 140 ASP A C 1
ATOM 1079 O O . ASP A 1 140 ? 21.972 -0.330 -19.289 1.00 91.94 140 ASP A O 1
ATOM 1083 N N . SER A 1 141 ? 20.941 -2.314 -19.126 1.00 93.25 141 SER A N 1
ATOM 1084 C CA . SER A 1 141 ? 20.682 -2.426 -20.566 1.00 93.25 141 SER A CA 1
ATOM 1085 C C . SER A 1 141 ? 19.797 -1.288 -21.089 1.00 93.25 141 SER A C 1
ATOM 1087 O O . SER A 1 141 ? 20.049 -0.757 -22.170 1.00 93.25 141 SER A O 1
ATOM 1089 N N . LEU A 1 142 ? 18.776 -0.885 -20.326 1.00 94.25 142 LEU A N 1
ATOM 1090 C CA . LEU A 1 142 ? 17.909 0.243 -20.678 1.00 94.25 142 LEU A CA 1
ATOM 1091 C C . LEU A 1 142 ? 18.639 1.585 -20.549 1.00 94.25 142 LEU A C 1
ATOM 1093 O O . LEU A 1 142 ? 18.524 2.431 -21.437 1.00 94.25 142 LEU A O 1
ATOM 1097 N N . ARG A 1 143 ? 19.437 1.764 -19.493 1.00 92.00 143 ARG A N 1
ATOM 1098 C CA . ARG A 1 143 ? 20.257 2.966 -19.286 1.00 92.00 143 ARG A CA 1
ATOM 1099 C C . ARG A 1 143 ? 21.320 3.130 -20.369 1.00 92.00 143 ARG A C 1
ATOM 1101 O O . ARG A 1 143 ? 21.508 4.236 -20.862 1.00 92.00 143 ARG A O 1
ATOM 1108 N N . GLY A 1 144 ? 21.926 2.034 -20.826 1.00 92.38 144 GLY A N 1
ATOM 1109 C CA . GLY A 1 144 ? 22.841 2.022 -21.971 1.00 92.38 144 GLY A CA 1
ATOM 1110 C C . GLY A 1 144 ? 22.189 2.443 -23.296 1.00 92.38 144 GLY A C 1
ATOM 1111 O O . GLY A 1 144 ? 22.889 2.832 -24.223 1.00 92.38 144 GLY A O 1
ATOM 1112 N N . LYS A 1 145 ? 20.851 2.423 -23.380 1.00 93.94 145 LYS A N 1
ATOM 1113 C CA . LYS A 1 145 ? 20.066 2.954 -24.511 1.00 93.94 145 LYS A CA 1
ATOM 1114 C C . LYS A 1 145 ? 19.620 4.409 -24.298 1.00 93.94 145 LYS A C 1
ATOM 1116 O O . LYS A 1 145 ? 18.744 4.885 -25.011 1.00 93.94 145 LYS A O 1
ATOM 1121 N N . GLY A 1 146 ? 20.183 5.102 -23.307 1.00 92.50 146 GLY A N 1
ATOM 1122 C CA . GLY A 1 146 ? 19.890 6.506 -23.012 1.00 92.50 146 GLY A CA 1
ATOM 1123 C C . GLY A 1 146 ? 18.654 6.741 -22.142 1.00 92.50 146 GLY A C 1
ATOM 1124 O O . GLY A 1 146 ? 18.245 7.888 -21.986 1.00 92.50 146 GLY A O 1
ATOM 1125 N N . ARG A 1 147 ? 18.048 5.696 -21.562 1.00 92.88 147 ARG A N 1
ATOM 1126 C CA . ARG A 1 147 ? 16.891 5.869 -20.672 1.00 92.88 147 ARG A CA 1
ATOM 1127 C C . ARG A 1 147 ? 17.302 6.198 -19.249 1.00 92.88 147 ARG A C 1
ATOM 1129 O O . ARG A 1 147 ? 18.158 5.542 -18.658 1.00 92.88 147 ARG A O 1
ATOM 1136 N N . THR A 1 148 ? 16.642 7.188 -18.669 1.00 93.25 148 THR A N 1
ATOM 1137 C CA . THR A 1 148 ? 16.822 7.555 -17.268 1.00 93.25 148 THR A CA 1
ATOM 1138 C C . THR A 1 148 ? 16.075 6.591 -16.352 1.00 93.25 148 THR A C 1
ATOM 1140 O O . THR A 1 148 ? 15.192 5.844 -16.775 1.00 93.25 148 THR A O 1
ATOM 1143 N N . MET A 1 149 ? 16.391 6.630 -15.055 1.00 92.75 149 MET A N 1
ATOM 1144 C CA . MET A 1 149 ? 15.629 5.845 -14.085 1.00 92.75 149 MET A CA 1
ATOM 1145 C C . MET A 1 149 ? 14.163 6.291 -13.996 1.00 92.75 149 MET A C 1
ATOM 1147 O O . MET A 1 149 ? 13.283 5.451 -13.841 1.00 92.75 149 MET A O 1
ATOM 1151 N N . ASN A 1 150 ? 13.904 7.594 -14.155 1.00 94.25 150 ASN A N 1
ATOM 1152 C CA . ASN A 1 150 ? 12.542 8.123 -14.200 1.00 94.25 150 ASN A CA 1
ATOM 1153 C C . ASN A 1 150 ? 11.767 7.529 -15.378 1.00 94.25 150 ASN A C 1
ATOM 1155 O O . ASN A 1 150 ? 10.617 7.153 -15.199 1.00 94.25 150 ASN A O 1
ATOM 1159 N N . ASP A 1 151 ? 12.395 7.381 -16.548 1.00 94.50 151 ASP A N 1
ATOM 1160 C CA . ASP A 1 151 ? 11.729 6.778 -17.705 1.00 94.50 151 ASP A CA 1
ATOM 1161 C C . ASP A 1 151 ? 11.369 5.317 -17.429 1.00 94.50 151 ASP A C 1
ATOM 1163 O O . ASP A 1 151 ? 10.295 4.865 -17.819 1.00 94.50 151 ASP A O 1
ATOM 1167 N N . ILE A 1 152 ? 12.277 4.558 -16.803 1.00 95.31 152 ILE A N 1
ATOM 1168 C CA . ILE A 1 152 ? 12.090 3.130 -16.487 1.00 95.31 152 ILE A CA 1
ATOM 1169 C C . ILE A 1 152 ? 10.963 2.937 -15.475 1.00 95.31 152 ILE A C 1
ATOM 1171 O O . ILE A 1 152 ? 10.113 2.069 -15.655 1.00 95.31 152 ILE A O 1
ATOM 1175 N N . GLU A 1 153 ? 10.940 3.757 -14.430 1.00 96.00 153 GLU A N 1
ATOM 1176 C CA . GLU A 1 153 ? 9.873 3.755 -13.435 1.00 96.00 153 GLU A CA 1
ATOM 1177 C C . GLU A 1 153 ? 8.527 4.152 -14.047 1.00 96.00 153 GLU A C 1
ATOM 1179 O O . GLU A 1 153 ? 7.540 3.448 -13.844 1.00 96.00 153 GLU A O 1
ATOM 1184 N N . LEU A 1 154 ? 8.502 5.203 -14.873 1.00 95.88 154 LEU A N 1
ATOM 1185 C CA . LEU A 1 154 ? 7.297 5.662 -15.561 1.00 95.88 154 LEU A CA 1
ATOM 1186 C C . LEU A 1 154 ? 6.693 4.573 -16.453 1.00 95.88 154 LEU A C 1
ATOM 1188 O O . LEU A 1 154 ? 5.481 4.389 -16.451 1.00 95.88 154 LEU A O 1
ATOM 1192 N N . GLU A 1 155 ? 7.525 3.826 -17.181 1.00 96.19 155 GLU A N 1
ATOM 1193 C CA . GLU A 1 155 ? 7.082 2.696 -18.006 1.00 96.19 155 GLU A CA 1
ATOM 1194 C C . GLU A 1 155 ? 6.473 1.574 -17.156 1.00 96.19 155 GLU A C 1
ATOM 1196 O O . GLU A 1 155 ? 5.407 1.063 -17.491 1.00 96.19 155 GLU A O 1
ATOM 1201 N N . MET A 1 156 ? 7.106 1.212 -16.035 1.00 98.06 156 MET A N 1
ATOM 1202 C CA . MET A 1 156 ? 6.568 0.189 -15.131 1.00 98.06 156 MET A CA 1
ATOM 1203 C C . MET A 1 156 ? 5.243 0.637 -14.494 1.00 98.06 156 MET A C 1
ATOM 1205 O O . MET A 1 156 ? 4.309 -0.158 -14.383 1.00 98.06 156 MET A O 1
ATOM 1209 N N . ILE A 1 157 ? 5.126 1.912 -14.108 1.00 97.88 157 ILE A N 1
ATOM 1210 C CA . ILE A 1 157 ? 3.864 2.488 -13.625 1.00 97.88 157 ILE A CA 1
ATOM 1211 C C . ILE A 1 157 ? 2.813 2.447 -14.743 1.00 97.88 157 ILE A C 1
ATOM 1213 O O . ILE A 1 157 ? 1.689 2.012 -14.499 1.00 97.88 157 ILE A O 1
ATOM 1217 N N . ALA A 1 158 ? 3.165 2.846 -15.968 1.00 97.19 158 ALA A N 1
ATOM 1218 C CA . ALA A 1 158 ? 2.256 2.847 -17.111 1.00 97.19 158 ALA A CA 1
ATOM 1219 C C . ALA A 1 158 ? 1.728 1.441 -17.434 1.00 97.19 158 ALA A C 1
ATOM 1221 O O . ALA A 1 158 ? 0.529 1.287 -17.659 1.00 97.19 158 ALA A O 1
ATOM 1222 N N . GLU A 1 159 ? 2.580 0.413 -17.377 1.00 98.19 159 GLU A N 1
ATOM 1223 C CA . GLU A 1 159 ? 2.184 -0.989 -17.559 1.00 98.19 159 GLU A CA 1
ATOM 1224 C C . GLU A 1 159 ? 1.164 -1.429 -16.492 1.00 98.19 159 GLU A C 1
ATOM 1226 O O . GLU A 1 159 ? 0.141 -2.042 -16.808 1.00 98.19 159 GLU A O 1
ATOM 1231 N N . ILE A 1 160 ? 1.383 -1.052 -15.227 1.00 98.44 160 ILE A N 1
ATOM 1232 C CA . ILE A 1 160 ? 0.434 -1.318 -14.137 1.00 98.44 160 ILE A CA 1
ATOM 1233 C C . ILE A 1 160 ? -0.901 -0.607 -14.374 1.00 98.44 160 ILE A C 1
ATOM 1235 O O . ILE A 1 160 ? -1.966 -1.219 -14.251 1.00 98.44 160 ILE A O 1
ATOM 1239 N N . VAL A 1 161 ? -0.853 0.676 -14.729 1.00 97.88 161 VAL A N 1
ATOM 1240 C CA . VAL A 1 161 ? -2.037 1.494 -15.015 1.00 97.88 161 VAL A CA 1
ATOM 1241 C C . VAL A 1 161 ? -2.839 0.908 -16.173 1.00 97.88 161 VAL A C 1
ATOM 1243 O O . VAL A 1 161 ? -4.056 0.742 -16.057 1.00 97.88 161 VAL A O 1
ATOM 1246 N N . GLN A 1 162 ? -2.165 0.552 -17.266 1.00 97.69 162 GLN A N 1
ATOM 1247 C CA . GLN A 1 162 ? -2.783 -0.065 -18.432 1.00 97.69 162 GLN A CA 1
ATOM 1248 C C . GLN A 1 162 ? -3.455 -1.388 -18.058 1.00 97.69 162 GLN A C 1
ATOM 1250 O O . GLN A 1 162 ? -4.624 -1.576 -18.388 1.00 97.69 162 GLN A O 1
ATOM 1255 N N . ASN A 1 163 ? -2.783 -2.249 -17.286 1.00 98.19 163 ASN A N 1
ATOM 1256 C CA . ASN A 1 163 ? -3.351 -3.530 -16.864 1.00 98.19 163 ASN A CA 1
ATOM 1257 C C . ASN A 1 163 ? -4.683 -3.372 -16.112 1.00 98.19 163 ASN A C 1
ATOM 1259 O O . ASN A 1 163 ? -5.625 -4.133 -16.340 1.00 98.19 163 ASN A O 1
ATOM 1263 N N . PHE A 1 164 ? -4.782 -2.387 -15.213 1.00 98.00 164 PHE A N 1
ATOM 1264 C CA . PHE A 1 164 ? -6.029 -2.119 -14.494 1.00 98.00 164 PHE A CA 1
ATOM 1265 C C . PHE A 1 164 ? -7.099 -1.481 -15.390 1.00 98.00 164 PHE A C 1
ATOM 1267 O O . PHE A 1 164 ? -8.272 -1.851 -15.285 1.00 98.00 164 PHE A O 1
ATOM 1274 N N . ARG A 1 165 ? -6.719 -0.568 -16.294 1.00 96.62 165 ARG A N 1
ATOM 1275 C CA . ARG A 1 165 ? -7.644 0.064 -17.253 1.00 96.62 165 ARG A CA 1
ATOM 1276 C C . ARG A 1 165 ? -8.244 -0.942 -18.232 1.00 96.62 165 ARG A C 1
ATOM 1278 O O . ARG A 1 165 ? -9.453 -0.921 -18.446 1.00 96.62 165 ARG A O 1
ATOM 1285 N N . GLU A 1 166 ? -7.438 -1.858 -18.763 1.00 97.06 166 GLU A N 1
ATOM 1286 C CA . GLU A 1 166 ? -7.891 -2.946 -19.644 1.00 97.06 166 GLU A CA 1
ATOM 1287 C C . GLU A 1 166 ? -8.870 -3.890 -18.937 1.00 97.06 166 GLU A C 1
ATOM 1289 O O . GLU A 1 166 ? -9.801 -4.407 -19.549 1.00 97.06 166 GLU A O 1
ATOM 1294 N N . LYS A 1 167 ? -8.724 -4.048 -17.616 1.00 96.50 167 LYS A N 1
ATOM 1295 C CA . LYS A 1 167 ? -9.676 -4.767 -16.754 1.00 96.50 167 LYS A CA 1
ATOM 1296 C C . LYS A 1 167 ? -10.902 -3.931 -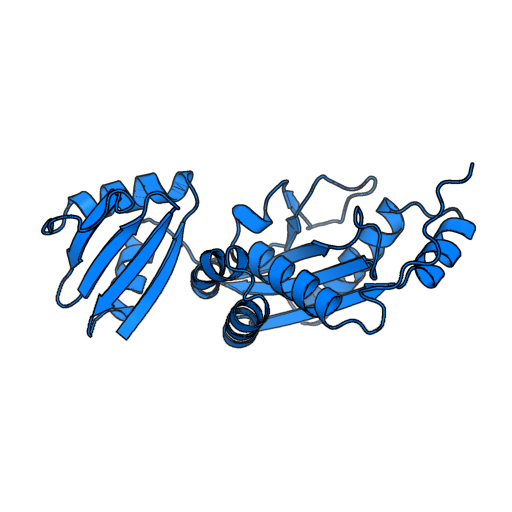16.359 1.00 96.50 167 LYS A C 1
ATOM 1298 O O . LYS A 1 167 ? -11.696 -4.365 -15.527 1.00 96.50 167 LYS A O 1
ATOM 1303 N N . GLY A 1 168 ? -11.072 -2.745 -16.942 1.00 96.56 168 GLY A N 1
ATOM 1304 C CA . GLY A 1 168 ? -12.249 -1.894 -16.785 1.00 96.56 168 GLY A CA 1
ATOM 1305 C C . GLY A 1 168 ? -12.198 -0.906 -15.618 1.00 96.56 168 GLY A C 1
ATOM 1306 O O . GLY A 1 168 ? -13.208 -0.255 -15.346 1.00 96.56 168 GLY A O 1
ATOM 1307 N N . PHE A 1 169 ? -11.065 -0.755 -14.924 1.00 96.81 169 PHE A N 1
ATOM 1308 C CA . PHE A 1 169 ? -10.948 0.238 -13.857 1.00 96.81 169 PHE A CA 1
ATOM 1309 C C . PHE A 1 169 ? -10.883 1.664 -14.430 1.00 96.81 169 PHE A C 1
ATOM 1311 O O . PHE A 1 169 ? -10.042 1.969 -15.274 1.00 96.81 169 PHE A O 1
ATOM 1318 N N . LYS A 1 170 ? -11.766 2.545 -13.945 1.00 94.88 170 LYS A N 1
ATOM 1319 C CA . LYS A 1 170 ? -11.882 3.956 -14.372 1.00 94.88 170 LYS A CA 1
ATOM 1320 C C . LYS A 1 170 ? -11.795 4.953 -13.209 1.00 94.88 170 LYS A C 1
ATOM 1322 O O . LYS A 1 170 ? -12.124 6.121 -13.382 1.00 94.88 170 LYS A O 1
ATOM 1327 N N . GLY A 1 171 ? -11.445 4.476 -12.015 1.00 95.62 171 GLY A N 1
ATOM 1328 C CA . GLY A 1 171 ? -11.348 5.308 -10.819 1.00 95.62 171 GLY A CA 1
ATOM 1329 C C . GLY A 1 171 ? -9.996 6.007 -10.693 1.00 95.62 171 GLY A C 1
ATOM 1330 O O . GLY A 1 171 ? -9.173 5.996 -11.610 1.00 95.62 171 GLY A O 1
ATOM 1331 N N . ARG A 1 172 ? -9.765 6.587 -9.515 1.00 97.25 172 ARG A N 1
ATOM 1332 C CA . ARG A 1 172 ? -8.521 7.277 -9.171 1.00 97.25 172 ARG A CA 1
ATOM 1333 C C . ARG A 1 172 ? -7.330 6.314 -9.135 1.00 97.25 172 ARG A C 1
ATOM 1335 O O . ARG A 1 172 ? -7.440 5.182 -8.655 1.00 97.25 172 ARG A O 1
ATOM 1342 N N . ILE A 1 173 ? -6.184 6.791 -9.613 1.00 98.00 173 ILE A N 1
ATOM 1343 C CA . ILE A 1 173 ? -4.891 6.109 -9.535 1.00 98.00 173 ILE A CA 1
ATOM 1344 C C . ILE A 1 173 ? -3.928 7.032 -8.793 1.00 98.00 173 ILE A C 1
ATOM 1346 O O . ILE A 1 173 ? -3.737 8.171 -9.213 1.00 98.00 173 ILE A O 1
ATOM 1350 N N . LEU A 1 174 ? -3.342 6.535 -7.706 1.00 97.62 174 LEU A N 1
ATOM 1351 C CA . LEU A 1 174 ? -2.445 7.277 -6.827 1.00 97.62 174 LEU A CA 1
ATOM 1352 C C . LEU A 1 174 ? -1.091 6.564 -6.734 1.00 97.62 174 LEU A C 1
ATOM 1354 O O . LEU A 1 174 ? -1.040 5.376 -6.415 1.00 97.62 174 LEU A O 1
ATOM 1358 N N . VAL A 1 175 ? -0.011 7.291 -6.993 1.00 97.56 175 VAL A N 1
ATOM 1359 C CA . VAL A 1 175 ? 1.375 6.806 -6.960 1.00 97.56 175 VAL A CA 1
ATOM 1360 C C . VAL A 1 175 ? 2.116 7.495 -5.815 1.00 97.56 175 VAL A C 1
ATOM 1362 O O . VAL A 1 175 ? 1.977 8.711 -5.645 1.00 97.56 175 VAL A O 1
ATOM 1365 N N . ASP A 1 176 ? 2.883 6.736 -5.029 1.00 95.88 176 ASP A N 1
ATOM 1366 C CA . ASP A 1 176 ? 3.812 7.326 -4.063 1.00 95.88 176 ASP A CA 1
ATOM 1367 C C . ASP A 1 176 ? 4.961 8.052 -4.769 1.00 95.88 176 ASP A C 1
ATOM 1369 O O . ASP A 1 176 ? 5.470 7.610 -5.792 1.00 95.88 176 ASP A O 1
ATOM 1373 N N . GLY A 1 177 ? 5.366 9.191 -4.213 1.00 92.31 177 GLY A N 1
ATOM 1374 C CA . GLY A 1 177 ? 6.531 9.934 -4.678 1.00 92.31 177 GLY A CA 1
ATOM 1375 C C . GLY A 1 177 ? 6.210 11.207 -5.456 1.00 92.31 177 GLY A C 1
ATOM 1376 O O . GLY A 1 177 ? 5.074 11.681 -5.536 1.00 92.31 177 GLY A O 1
ATOM 1377 N N . SER A 1 178 ? 7.269 11.830 -5.965 1.00 88.88 178 SER A N 1
ATOM 1378 C CA . SER A 1 178 ? 7.178 13.078 -6.724 1.00 88.88 178 SER A CA 1
ATOM 1379 C C . SER A 1 178 ? 6.783 12.811 -8.178 1.00 88.88 178 SER A C 1
ATOM 1381 O O . SER A 1 178 ? 7.159 11.771 -8.720 1.00 88.88 178 SER A O 1
ATOM 1383 N N . PRO A 1 179 ? 6.107 13.761 -8.851 1.00 85.56 179 PRO A N 1
ATOM 1384 C CA . PRO A 1 179 ? 5.841 13.653 -10.279 1.00 85.56 179 PRO A CA 1
ATOM 1385 C C . PRO A 1 179 ? 7.111 13.354 -11.080 1.00 85.56 179 PRO A C 1
ATOM 1387 O O . PRO A 1 179 ? 8.143 14.010 -10.919 1.00 85.56 179 PRO A O 1
ATOM 1390 N N . LEU A 1 180 ? 7.014 12.367 -11.966 1.00 86.00 180 LEU A N 1
ATOM 1391 C CA . LEU A 1 180 ? 8.057 12.049 -12.935 1.00 86.00 180 LEU A CA 1
ATOM 1392 C C . LEU A 1 180 ? 7.974 13.004 -14.137 1.00 86.00 180 LEU A C 1
ATOM 1394 O O . LEU A 1 180 ? 6.917 13.559 -14.431 1.00 86.00 180 LEU A O 1
ATOM 1398 N N . ASN A 1 181 ? 9.087 13.163 -14.858 1.00 74.88 181 ASN A N 1
ATOM 1399 C CA . ASN A 1 181 ? 9.307 14.218 -15.861 1.00 74.88 181 ASN A CA 1
ATOM 1400 C C . ASN A 1 181 ? 8.194 14.395 -16.917 1.00 74.88 181 ASN A C 1
ATOM 1402 O O . ASN A 1 181 ? 8.021 15.503 -17.414 1.00 74.88 181 ASN A O 1
ATOM 1406 N N . GLN A 1 182 ? 7.479 13.330 -17.293 1.00 73.12 182 GLN A N 1
ATOM 1407 C CA . GLN A 1 182 ? 6.457 13.366 -18.351 1.00 73.12 182 GLN A CA 1
ATOM 1408 C C . GLN A 1 182 ? 5.016 13.213 -17.838 1.00 73.12 182 GLN A C 1
ATOM 1410 O O . GLN A 1 182 ? 4.084 13.373 -18.623 1.00 73.12 182 GLN A O 1
ATOM 1415 N N . GLY A 1 183 ? 4.813 12.960 -16.538 1.00 72.25 183 GLY A N 1
ATOM 1416 C CA . GLY A 1 183 ? 3.496 12.628 -15.982 1.00 72.25 183 GLY A CA 1
ATOM 1417 C C . GLY A 1 183 ? 2.839 11.404 -16.645 1.00 72.25 183 GLY A C 1
ATOM 1418 O O . GLY A 1 183 ? 3.346 10.831 -17.606 1.00 72.25 183 GLY A O 1
ATOM 1419 N N . LEU A 1 184 ? 1.693 10.973 -16.120 1.00 86.31 184 LEU A N 1
ATOM 1420 C CA . LEU A 1 184 ? 0.806 10.015 -16.786 1.00 86.31 184 LEU A CA 1
ATOM 1421 C C . LEU A 1 184 ? -0.616 10.556 -16.691 1.00 86.31 184 LEU A C 1
ATOM 1423 O O . LEU A 1 184 ? -1.068 10.945 -15.615 1.00 86.31 184 LEU A O 1
ATOM 1427 N N . GLU A 1 185 ? -1.327 10.596 -17.815 1.00 87.88 185 GLU A N 1
ATOM 1428 C CA . GLU A 1 185 ? -2.696 11.107 -17.843 1.00 87.88 185 GLU A CA 1
ATOM 1429 C C . GLU A 1 185 ? -3.597 10.291 -16.905 1.00 87.88 185 GLU A C 1
ATOM 1431 O O . GLU A 1 185 ? -3.610 9.057 -16.954 1.00 87.88 185 GLU A O 1
ATOM 1436 N N . GLY A 1 186 ? -4.365 10.978 -16.055 1.00 90.62 186 GLY A N 1
ATOM 1437 C CA . GLY A 1 186 ? -5.266 10.345 -15.089 1.00 90.62 186 GLY A CA 1
ATOM 1438 C C . GLY A 1 186 ? -4.551 9.602 -13.954 1.00 90.62 186 GLY A C 1
ATOM 1439 O O . GLY A 1 186 ? -5.142 8.694 -13.369 1.00 90.62 186 GLY A O 1
ATOM 1440 N N . VAL A 1 187 ? -3.290 9.948 -13.676 1.00 95.88 187 VAL A N 1
ATOM 1441 C CA . VAL A 1 187 ? -2.487 9.409 -12.572 1.00 95.88 187 VAL A CA 1
ATOM 1442 C C . VAL A 1 187 ? -2.026 10.556 -11.678 1.00 95.88 187 VAL A C 1
ATOM 1444 O O . VAL A 1 187 ? -1.451 11.536 -12.149 1.00 95.88 187 VAL A O 1
ATOM 1447 N N . GLU A 1 188 ? -2.274 10.428 -10.379 1.00 96.19 188 GLU A N 1
ATOM 1448 C CA . GLU A 1 188 ? -1.859 11.394 -9.366 1.00 96.19 188 GLU A CA 1
ATOM 1449 C C . GLU A 1 188 ? -0.593 10.906 -8.656 1.00 96.19 188 GLU A C 1
ATOM 1451 O O . GLU A 1 188 ? -0.518 9.749 -8.248 1.00 96.19 188 GLU A O 1
ATOM 1456 N N . PHE A 1 189 ? 0.380 11.798 -8.477 1.00 95.25 189 PHE A N 1
ATOM 1457 C CA . PHE A 1 189 ? 1.580 11.550 -7.677 1.00 95.25 189 PHE A CA 1
ATOM 1458 C C . PHE A 1 189 ? 1.472 12.322 -6.365 1.00 95.25 189 PHE A C 1
ATOM 1460 O O . PHE A 1 189 ? 1.204 13.526 -6.373 1.00 95.25 189 PHE A O 1
ATOM 1467 N N . MET A 1 190 ? 1.689 11.640 -5.244 1.00 93.44 190 MET A N 1
ATOM 1468 C CA . MET A 1 190 ? 1.651 12.241 -3.916 1.00 93.44 190 MET A CA 1
ATOM 1469 C C . MET A 1 190 ? 2.852 11.751 -3.094 1.00 93.44 190 MET A C 1
ATOM 1471 O O . MET A 1 190 ? 2.958 10.558 -2.812 1.00 93.44 190 MET A O 1
ATOM 1475 N N . PRO A 1 191 ? 3.740 12.652 -2.637 1.00 91.00 191 PRO A N 1
ATOM 1476 C CA . PRO A 1 191 ? 4.831 12.272 -1.749 1.00 91.00 191 PRO A CA 1
ATOM 1477 C C . PRO A 1 191 ? 4.317 11.690 -0.425 1.00 91.00 191 PRO A C 1
ATOM 1479 O O . PRO A 1 191 ? 3.483 12.313 0.237 1.00 91.00 191 PRO A O 1
ATOM 1482 N N . LYS A 1 192 ? 4.875 10.547 0.002 1.00 86.50 192 LYS A N 1
ATOM 1483 C CA . LYS A 1 192 ? 4.494 9.825 1.233 1.00 86.50 192 LYS A CA 1
ATOM 1484 C C . LYS A 1 192 ? 3.047 9.321 1.218 1.00 86.50 192 LYS A C 1
ATOM 1486 O O . LYS A 1 192 ? 2.415 9.173 2.268 1.00 86.50 192 LYS A O 1
ATOM 1491 N N . ALA A 1 193 ? 2.499 9.067 0.036 1.00 88.88 193 ALA A N 1
ATOM 1492 C CA . ALA A 1 193 ? 1.191 8.460 -0.116 1.00 88.88 193 ALA A CA 1
ATOM 1493 C C . ALA A 1 193 ? 1.132 7.066 0.518 1.00 88.88 193 ALA A C 1
ATOM 1495 O O . ALA A 1 193 ? 0.069 6.674 0.988 1.00 88.88 193 ALA A O 1
ATOM 1496 N N . ASP A 1 194 ? 2.238 6.325 0.605 1.00 86.19 194 ASP A N 1
ATOM 1497 C CA . ASP A 1 194 ? 2.253 4.998 1.231 1.00 86.19 194 ASP A CA 1
ATOM 1498 C C . ASP A 1 194 ? 1.986 5.021 2.755 1.00 86.19 194 ASP A C 1
ATOM 1500 O O . ASP A 1 194 ? 1.534 4.015 3.326 1.00 86.19 194 ASP A O 1
ATOM 1504 N N . ASP A 1 195 ? 2.256 6.160 3.397 1.00 83.31 195 ASP A N 1
ATOM 1505 C CA . ASP A 1 195 ? 1.990 6.451 4.806 1.00 83.31 195 ASP A CA 1
ATOM 1506 C C . ASP A 1 195 ? 0.593 7.050 5.035 1.00 83.31 195 ASP A C 1
ATOM 1508 O O . ASP A 1 195 ? 0.021 6.883 6.120 1.00 83.31 195 ASP A O 1
ATOM 1512 N N . LEU A 1 196 ? 0.053 7.749 4.031 1.00 83.19 196 LEU A N 1
ATOM 1513 C CA . LEU A 1 196 ? -1.206 8.499 4.111 1.00 83.19 196 LEU A CA 1
ATOM 1514 C C . LEU A 1 196 ? -2.407 7.738 3.533 1.00 83.19 196 LEU A C 1
ATOM 1516 O O . LEU A 1 196 ? -3.527 7.902 4.011 1.00 83.19 196 LEU A O 1
ATOM 1520 N N . ASN A 1 197 ? -2.190 6.899 2.522 1.00 88.94 197 ASN A N 1
ATOM 1521 C CA . ASN A 1 197 ? -3.225 6.163 1.813 1.00 88.94 197 ASN A CA 1
ATOM 1522 C C . ASN A 1 197 ? -3.056 4.645 2.029 1.00 88.94 197 ASN A C 1
ATOM 1524 O O . ASN A 1 197 ? -2.046 4.069 1.618 1.00 88.94 197 ASN A O 1
ATOM 1528 N N . PRO A 1 198 ? -4.052 3.950 2.613 1.00 91.06 198 PRO A N 1
ATOM 1529 C CA . PRO A 1 198 ? -3.955 2.516 2.886 1.00 91.06 198 PRO A CA 1
ATOM 1530 C C . PRO A 1 198 ? -3.711 1.636 1.651 1.00 91.06 198 PRO A C 1
ATOM 1532 O O . PRO A 1 198 ? -3.070 0.592 1.767 1.00 91.06 198 PRO A O 1
ATOM 1535 N N . VAL A 1 199 ? -4.196 2.042 0.472 1.00 95.12 199 VAL A N 1
ATOM 1536 C CA . VAL A 1 199 ? -4.052 1.271 -0.774 1.00 95.12 199 VAL A CA 1
ATOM 1537 C C . VAL A 1 199 ? -2.646 1.410 -1.348 1.00 95.12 199 VAL A C 1
ATOM 1539 O O . VAL A 1 199 ? -2.032 0.406 -1.707 1.00 95.12 199 VAL A O 1
ATOM 1542 N N . VAL A 1 200 ? -2.085 2.621 -1.350 1.00 95.06 200 VAL A N 1
ATOM 1543 C CA . VAL A 1 200 ? -0.664 2.832 -1.687 1.00 95.06 200 VAL A CA 1
ATOM 1544 C C . VAL A 1 200 ? 0.222 2.124 -0.661 1.00 95.06 200 VAL A C 1
ATOM 1546 O O . VAL A 1 200 ? 1.179 1.430 -1.003 1.00 95.06 200 VAL A O 1
ATOM 1549 N N . GLY A 1 201 ? -0.172 2.158 0.613 1.00 92.44 201 GLY A N 1
ATOM 1550 C CA . GLY A 1 201 ? 0.503 1.392 1.645 1.00 92.44 201 GLY A CA 1
ATOM 1551 C C . GLY A 1 201 ? 0.486 -0.123 1.399 1.00 92.44 201 GLY A C 1
ATOM 1552 O O . GLY A 1 201 ? 1.472 -0.808 1.683 1.00 92.44 201 GLY A O 1
ATOM 1553 N N . ALA A 1 202 ? -0.593 -0.653 0.826 1.00 94.69 202 ALA A N 1
ATOM 1554 C CA . ALA A 1 202 ? -0.685 -2.044 0.399 1.00 94.69 202 ALA A CA 1
ATOM 1555 C C . ALA A 1 202 ? 0.263 -2.360 -0.769 1.00 94.69 202 ALA A C 1
ATOM 1557 O O . ALA A 1 202 ? 0.921 -3.405 -0.747 1.00 94.69 202 ALA A O 1
ATOM 1558 N N . ALA A 1 203 ? 0.381 -1.453 -1.743 1.00 97.00 203 ALA A N 1
ATOM 1559 C CA . ALA A 1 203 ? 1.346 -1.564 -2.835 1.00 97.00 203 ALA A CA 1
ATOM 1560 C C . ALA A 1 203 ? 2.787 -1.630 -2.306 1.00 97.00 203 ALA A C 1
ATOM 1562 O O . ALA A 1 203 ? 3.503 -2.580 -2.625 1.00 97.00 203 ALA A O 1
ATOM 1563 N N . SER A 1 204 ? 3.148 -0.749 -1.366 1.00 94.81 204 SER A N 1
ATOM 1564 C CA . SER A 1 204 ? 4.448 -0.761 -0.678 1.00 94.81 204 SER A CA 1
ATOM 1565 C C . SER A 1 204 ? 4.789 -2.120 -0.074 1.00 94.81 204 SER A C 1
ATOM 1567 O O . SER A 1 204 ? 5.902 -2.638 -0.195 1.00 94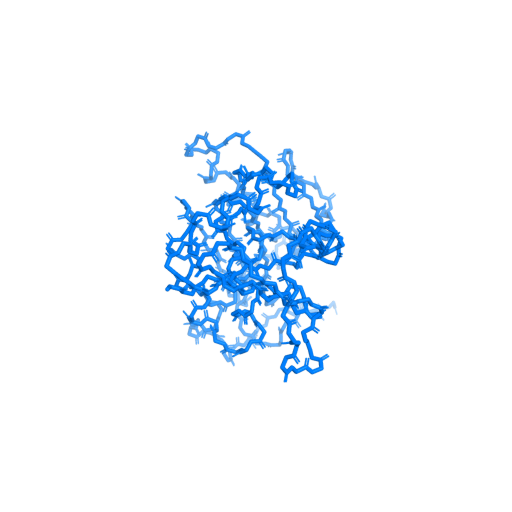.81 204 SER A O 1
ATOM 1569 N N . VAL A 1 205 ? 3.799 -2.736 0.583 1.00 94.19 205 VAL A N 1
ATOM 1570 C CA . VAL A 1 205 ? 3.947 -4.054 1.203 1.00 94.19 205 VAL A CA 1
ATOM 1571 C C . VAL A 1 205 ? 4.212 -5.125 0.150 1.00 94.19 205 VAL A C 1
ATOM 1573 O O . VAL A 1 205 ? 5.074 -5.979 0.367 1.00 94.19 205 VAL A O 1
ATOM 1576 N N . LEU A 1 206 ? 3.493 -5.111 -0.976 1.00 96.44 206 LEU A N 1
ATOM 1577 C CA . LEU A 1 206 ? 3.714 -6.084 -2.046 1.00 96.44 206 LEU A CA 1
ATOM 1578 C C . LEU A 1 206 ? 5.061 -5.884 -2.738 1.00 96.44 206 LEU 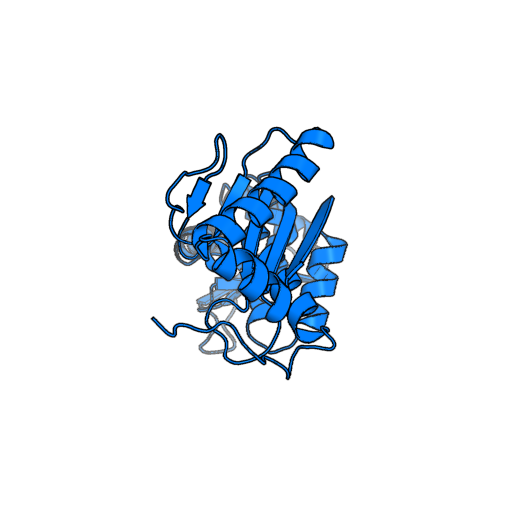A C 1
ATOM 1580 O O . LEU A 1 206 ? 5.744 -6.883 -2.974 1.00 96.44 206 LEU A O 1
ATOM 1584 N N . ALA A 1 207 ? 5.463 -4.637 -2.994 1.00 96.12 207 ALA A N 1
ATOM 1585 C CA . ALA A 1 207 ? 6.752 -4.305 -3.593 1.00 96.12 207 ALA A CA 1
ATOM 1586 C C . ALA A 1 207 ? 7.906 -4.816 -2.712 1.00 96.12 207 ALA A C 1
ATOM 1588 O O . ALA A 1 207 ? 8.726 -5.625 -3.159 1.00 96.12 207 ALA A O 1
ATOM 1589 N N . LYS A 1 208 ? 7.896 -4.464 -1.416 1.00 93.69 208 LYS A N 1
ATOM 1590 C CA . LYS A 1 208 ? 8.875 -4.936 -0.419 1.00 93.69 208 LYS A CA 1
ATOM 1591 C C . LYS A 1 208 ? 8.869 -6.457 -0.282 1.00 93.69 208 LYS A C 1
ATOM 1593 O O . LYS A 1 208 ? 9.922 -7.082 -0.340 1.00 93.69 208 LYS A O 1
ATOM 1598 N N . ALA A 1 209 ? 7.694 -7.084 -0.187 1.00 94.00 209 ALA A N 1
ATOM 1599 C CA . ALA A 1 209 ? 7.595 -8.537 -0.056 1.00 94.00 209 ALA A CA 1
ATOM 1600 C C . ALA A 1 209 ? 8.082 -9.300 -1.298 1.00 94.00 209 ALA A C 1
ATOM 1602 O O . ALA A 1 209 ? 8.565 -10.427 -1.171 1.00 94.00 209 ALA A O 1
ATOM 1603 N N . ALA A 1 210 ? 7.894 -8.745 -2.497 1.00 95.19 210 ALA A N 1
ATOM 1604 C CA . ALA A 1 210 ? 8.396 -9.336 -3.731 1.00 95.19 210 ALA A CA 1
ATOM 1605 C C . ALA A 1 210 ? 9.915 -9.193 -3.824 1.00 95.19 210 ALA A C 1
ATOM 1607 O O . ALA A 1 210 ? 10.602 -10.178 -4.098 1.00 95.19 210 ALA A O 1
ATOM 1608 N N . ARG A 1 211 ? 10.436 -8.008 -3.497 1.00 93.12 211 ARG A N 1
ATOM 1609 C CA . ARG A 1 211 ? 11.873 -7.761 -3.428 1.00 93.12 211 ARG A CA 1
ATOM 1610 C C . ARG A 1 211 ? 12.565 -8.672 -2.411 1.00 93.12 211 ARG A C 1
ATOM 1612 O O . ARG A 1 211 ? 13.547 -9.321 -2.755 1.00 93.12 211 ARG A O 1
ATOM 1619 N N . ASP A 1 212 ? 11.995 -8.810 -1.214 1.00 91.19 212 ASP A N 1
ATOM 1620 C CA . ASP A 1 212 ? 12.517 -9.668 -0.143 1.00 91.19 212 ASP A CA 1
ATOM 1621 C C . ASP A 1 212 ? 12.549 -11.160 -0.495 1.00 91.19 212 ASP A C 1
ATOM 1623 O O . ASP A 1 212 ? 13.330 -11.918 0.077 1.00 91.19 212 ASP A O 1
ATOM 1627 N N . LYS A 1 213 ? 11.682 -11.597 -1.412 1.00 92.12 213 LYS A N 1
ATOM 1628 C CA . LYS A 1 213 ? 11.639 -12.979 -1.906 1.00 92.12 213 LYS A CA 1
ATOM 1629 C C . LYS A 1 213 ? 12.449 -13.186 -3.183 1.00 92.12 213 LYS A C 1
ATOM 1631 O O . LYS A 1 213 ? 12.526 -14.318 -3.661 1.00 92.12 213 LYS A O 1
ATOM 1636 N N . SER A 1 214 ? 13.003 -12.122 -3.760 1.00 90.69 214 SER A N 1
ATOM 1637 C CA . SER A 1 214 ? 13.788 -12.226 -4.981 1.00 90.69 214 SER A CA 1
ATOM 1638 C C . SER A 1 214 ? 15.043 -13.056 -4.734 1.00 90.69 214 SER A C 1
ATOM 1640 O O . SER A 1 214 ? 15.743 -12.867 -3.741 1.00 90.69 214 SER A O 1
ATOM 1642 N N . LYS A 1 215 ? 15.372 -13.933 -5.687 1.00 89.38 215 LYS A N 1
ATOM 1643 C CA . LYS A 1 215 ? 16.657 -14.652 -5.698 1.00 89.38 215 LYS A CA 1
ATOM 1644 C C . LYS A 1 215 ? 17.847 -13.693 -5.788 1.00 89.38 215 LYS A C 1
ATOM 1646 O O . LYS A 1 215 ? 18.945 -14.045 -5.380 1.00 89.38 215 LYS A O 1
ATOM 1651 N N . ASP A 1 216 ? 17.605 -12.484 -6.288 1.00 85.19 216 ASP A N 1
ATOM 1652 C CA . ASP A 1 216 ? 18.612 -11.448 -6.471 1.00 85.19 216 ASP A CA 1
ATOM 1653 C C . ASP A 1 216 ? 18.661 -10.462 -5.295 1.00 85.19 216 ASP A C 1
ATOM 1655 O O . ASP A 1 216 ? 19.353 -9.460 -5.396 1.00 85.19 216 ASP A O 1
ATOM 1659 N N . LYS A 1 217 ? 17.941 -10.698 -4.184 1.00 87.75 217 LYS A N 1
ATOM 1660 C CA . LYS A 1 217 ? 17.850 -9.762 -3.044 1.00 87.75 217 LYS A CA 1
ATOM 1661 C C . LYS A 1 217 ? 19.216 -9.296 -2.529 1.00 87.75 217 LYS A C 1
ATOM 1663 O O . LYS A 1 217 ? 19.417 -8.103 -2.344 1.00 87.75 217 LYS A O 1
ATOM 1668 N N . GLU A 1 218 ? 20.139 -10.231 -2.327 1.00 87.62 218 GLU A N 1
ATOM 1669 C CA . GLU A 1 218 ? 21.497 -9.961 -1.823 1.00 87.62 218 GLU A CA 1
ATOM 1670 C C . GLU A 1 218 ? 22.484 -9.623 -2.956 1.00 87.62 218 GLU A C 1
ATOM 1672 O O . GLU A 1 218 ? 23.691 -9.511 -2.751 1.00 87.62 218 GLU A O 1
ATOM 1677 N N . ILE A 1 219 ? 21.986 -9.492 -4.188 1.00 82.06 219 ILE A N 1
ATOM 1678 C CA . ILE A 1 219 ? 22.788 -9.280 -5.388 1.00 82.06 219 ILE A CA 1
ATOM 1679 C C . ILE A 1 219 ? 22.450 -7.910 -5.969 1.00 82.06 219 ILE A C 1
ATOM 1681 O O . ILE A 1 219 ? 21.301 -7.592 -6.250 1.00 82.06 219 ILE A O 1
ATOM 1685 N N . ARG A 1 220 ? 23.467 -7.108 -6.270 1.00 68.50 220 ARG A N 1
ATOM 1686 C CA . ARG A 1 220 ? 23.363 -6.028 -7.260 1.00 68.50 220 ARG A CA 1
ATOM 1687 C C . ARG A 1 220 ? 24.722 -5.883 -7.902 1.00 68.50 220 ARG A C 1
ATOM 1689 O O . ARG A 1 220 ? 25.692 -5.577 -7.221 1.00 68.50 220 ARG A O 1
ATOM 1696 N N . LYS A 1 221 ? 24.826 -6.182 -9.195 1.00 63.97 221 LYS A N 1
ATOM 1697 C CA . LYS A 1 221 ? 26.122 -6.173 -9.891 1.00 63.97 221 LYS A CA 1
ATOM 1698 C C . LYS A 1 221 ? 26.246 -5.178 -11.048 1.00 63.97 221 LYS A C 1
ATOM 1700 O O . LYS A 1 221 ? 27.297 -5.172 -11.668 1.00 63.97 221 LYS A O 1
ATOM 1705 N N . SER A 1 222 ? 25.267 -4.296 -11.273 1.00 59.97 222 SER A N 1
ATOM 1706 C CA . SER A 1 222 ? 25.493 -2.885 -11.641 1.00 59.97 222 SER A CA 1
ATOM 1707 C C . SER A 1 222 ? 24.162 -2.126 -11.794 1.00 59.97 222 SER A C 1
ATOM 1709 O O . SER A 1 222 ? 23.101 -2.715 -11.957 1.00 59.97 222 SER A O 1
ATOM 1711 N N . TRP A 1 223 ? 24.257 -0.819 -11.597 1.00 68.25 223 TRP A N 1
ATOM 1712 C CA . TRP A 1 223 ? 23.251 0.227 -11.787 1.00 68.25 223 TRP A CA 1
ATOM 1713 C C . TRP A 1 223 ? 23.975 1.521 -12.212 1.00 68.25 223 TRP A C 1
ATOM 1715 O O . TRP A 1 223 ? 23.579 2.629 -11.842 1.00 68.25 223 TRP A O 1
ATOM 1725 N N . ARG A 1 224 ? 25.159 1.364 -12.826 1.00 62.56 224 ARG A N 1
ATOM 1726 C CA . ARG A 1 224 ? 26.281 2.292 -12.658 1.00 62.56 224 ARG A CA 1
ATOM 1727 C C . ARG A 1 224 ? 25.963 3.707 -13.137 1.00 62.56 224 ARG A C 1
ATOM 1729 O O . ARG A 1 224 ? 25.480 3.946 -14.243 1.00 62.56 224 ARG A O 1
ATOM 1736 N N . THR A 1 225 ? 26.288 4.630 -12.240 1.00 54.88 225 THR A N 1
ATOM 1737 C CA . THR A 1 225 ? 26.583 6.043 -12.456 1.00 54.88 225 THR A CA 1
ATOM 1738 C C . THR A 1 225 ? 28.089 6.182 -12.690 1.00 54.88 225 THR A C 1
ATOM 1740 O O . THR A 1 225 ? 28.787 6.699 -11.827 1.00 54.88 225 THR A O 1
ATOM 1743 N N . ASP A 1 226 ? 28.593 5.672 -13.811 1.00 38.94 226 ASP A N 1
ATOM 1744 C CA . ASP A 1 226 ? 29.896 6.093 -14.330 1.00 38.94 226 ASP A CA 1
ATOM 1745 C C . ASP A 1 226 ? 29.561 6.952 -15.559 1.00 38.94 226 ASP A C 1
ATOM 1747 O O . ASP A 1 226 ? 29.183 6.415 -16.602 1.00 38.94 226 ASP A O 1
ATOM 1751 N N . ASN A 1 227 ? 29.560 8.278 -15.380 1.00 38.03 227 ASN A N 1
ATOM 1752 C CA . ASN A 1 227 ? 29.819 9.183 -16.503 1.00 38.03 227 ASN A CA 1
ATOM 1753 C C . ASN A 1 227 ? 31.309 9.100 -16.831 1.00 38.03 227 ASN A C 1
ATOM 1755 O O . ASN A 1 227 ? 32.099 9.054 -15.859 1.00 38.03 227 ASN A O 1
#

InterPro domains:
  IPR001352 Ribonuclease HII/HIII [PTHR10954] (74-213)
  IPR012295 TBP domain superfamily [G3DSA:3.30.310.10] (1-71)
  IPR012337 Ribonuclease H-like superfamily [SSF53098] (75-213)
  IPR024567 Ribonuclease HII/HIII domain [PF01351] (77-217)
  IPR024567 Ribonuclease HII/HIII domain [PS51975] (74-227)
  IPR024568 Ribonuclease HIII, N-terminal [PF11858] (6-61)
  IPR036397 Ribonuclease H superfamily [G3DSA:3.30.420.10] (75-226)

Organism: NCBI:txid3101447

Foldseek 3Di:
DKAKFAADPVLLVLLVVVQVVFAFDDDPDPQWPTWGDDPQWIWTQGPRRMIMIDGPCRVVVLVVSCVSSVNDWDFEKAKEWDDPPDPFFWIKIKIFTFTQSQLRRQPVCVPPPNLVVSLVSLVVGTPDMDMDTDAQVRLVVVVVVVDDPLNVVVVVVVVRVVVVVVVPDDGAAEYEDDAGPPHDPRHHYDHPCLVHTSRNVSRVSVNVVVRVPDPGNRPHDHPDPDD

Sequence (227 aa):
MNISLNFSEQEKKTVKEYLAGFEALETKTQYEDVRVKIGESVVTLYTSGKLLIQGEDAEKTKDILLHNIGSVGELLVGIDETGRGENFGPFVVAGVLGNTNELRELRDSKKIGKIGRAKKVVLKHSKGHLVLSKRAGEIDSLRGKGRTMNDIELEMIAEIVQNFREKGFKGRILVDGSPLNQGLEGVEFMPKADDLNPVVGAASVLAKAARDKSKDKEIRKSWRTDN